Protein AF-0000000067512656 (afdb_homodimer)

Organism: Thermus thermophilus (strain ATCC 27634 / DSM 579 / HB8) (NCBI:txid300852)

Foldseek 3Di:
DFAEEEEALALLRLLLLQLLLLLVGAYEYAHQPPHPQQQACFQPPQPPPNVGHGSVVVSVVSNVNSVVSPYHYDYWDWQDWDDPPQWIWTDTPVGTDIHRAYEYADQLDCRHCVRQVWDDDVSAGDDDPLQHTPDPRYGYFDNNHPFDPPHSNSSSVRSNSNSQVSSCVVVVHGDDSDDD/DFAEEEEALALLRLLLLQLLLLLVGAYEYAHQPPHPQQQACFQPPQPPPNVGHGSVVVSVVSNVNSVVSPYHYDYWDWQDWDDPPQWIWTDTPVGTDIHNAYEYADQLDCRHCVRQVWDDDVSAGDDDPLQHTPDPRYGYFDNNHPFDPDHSNSSSVRSNSNSQVSSCVVVVHGDDSDDD

Sequence (360 aa):
MWDVIVVGGGPSGLSAALFLARAGLKVLVLDGGRSKVKGVSRVPNYPGLLDEPSGEELLRRLEAHARRYGAEVRPGVVKGVRDMGGVFEVETEEGVEKAERLLLCTHKDPTLPSLLGLTRRGAYIDTDEGGRTSYPRVYAAGVARGKVPGHAIISAGDGAYVAVHLVSDLRGEPYKDHALMWDVIVVGGGPSGLSAALFLARAGLKVLVLDGGRSKVKGVSRVPNYPGLLDEPSGEELLRRLEAHARRYGAEVRPGVVKGVRDMGGVFEVETEEGVEKAERLLLCTHKDPTLPSLLGLTRRGAYIDTDEGGRTSYPRVYAAGVARGKVPGHAIISAGDGAYVAVHLVSDLRGEPYKDHAL

Secondary structure (DSSP, 8-state):
-EEEEEE--SHHHHHHHHHHHHTT--EEEEE-S--TTTT-S--TTSTT-TT---HHHHHHHHHHHHHHTT-EEEE----EEEE-SS-EEEEETTEEEEEEEEEE--TT--HHHHHHT--EETTEE---TT-B-SSTTEEE-GGGGT--TT-HHHHHHHHHHHHHHHHHHHHTS-------/-EEEEEE--SHHHHHHHHHHHHTT--EEEEE-S--TTTT-S--TTSTT-TT---HHHHHHHHHHHHHHTT-EEEE----EEEE-SS-EEEEETTEEEEEEEEEE--TT--HHHHHHT--EETTEE---TT-B-SSTTEEE-GGGGT--TT-HHHHHHHHHHHHHHHHHHHHTS-------

pLDDT: mean 96.78, std 5.32, range [46.34, 98.94]

Structure (mmCIF, N/CA/C/O backbone):
data_AF-0000000067512656-model_v1
#
loop_
_entity.id
_entity.type
_entity.pdbx_description
1 polymer 'Thioredoxin reductase related protein'
#
loop_
_atom_site.group_PDB
_atom_site.id
_atom_site.type_symbol
_atom_site.label_atom_id
_atom_site.label_alt_id
_atom_site.label_comp_id
_atom_site.label_asym_id
_atom_site.label_entity_id
_atom_site.label_seq_id
_atom_site.pdbx_PDB_ins_code
_atom_site.Cartn_x
_atom_site.Cartn_y
_atom_site.Cartn_z
_atom_site.occupancy
_atom_site.B_iso_or_equiv
_atom_site.auth_seq_id
_atom_site.auth_comp_id
_atom_site.auth_asym_id
_atom_site.auth_atom_id
_atom_site.pdbx_PDB_model_num
ATOM 1 N N . MET A 1 1 ? -5.977 -27.406 -10.727 1 96.06 1 MET A N 1
ATOM 2 C CA . MET A 1 1 ? -5.805 -26.125 -11.398 1 96.06 1 MET A CA 1
ATOM 3 C C . MET A 1 1 ? -6.098 -24.969 -10.453 1 96.06 1 MET A C 1
ATOM 5 O O . MET A 1 1 ? -7.062 -25.016 -9.688 1 96.06 1 MET A O 1
ATOM 9 N N . TRP A 1 2 ? -5.215 -24.047 -10.43 1 98.69 2 TRP A N 1
ATOM 10 C CA . TRP A 1 2 ? -5.348 -22.906 -9.531 1 98.69 2 TRP A CA 1
ATOM 11 C C . TRP A 1 2 ? -6.148 -21.781 -10.188 1 98.69 2 TRP A C 1
ATOM 13 O O . TRP A 1 2 ? -6.121 -21.625 -11.414 1 98.69 2 TRP A O 1
ATOM 23 N N . ASP A 1 3 ? -6.895 -21.016 -9.359 1 98.81 3 ASP A N 1
ATOM 24 C CA . ASP A 1 3 ? -7.504 -19.797 -9.898 1 98.81 3 ASP A CA 1
ATOM 25 C C . ASP A 1 3 ? -6.441 -18.766 -10.242 1 98.81 3 ASP A C 1
ATOM 27 O O . ASP A 1 3 ? -6.516 -18.109 -11.289 1 98.81 3 ASP A O 1
ATOM 31 N N . VAL A 1 4 ? -5.484 -18.641 -9.375 1 98.94 4 VAL A N 1
ATOM 32 C CA . VAL A 1 4 ? -4.418 -17.672 -9.555 1 98.94 4 VAL A CA 1
ATOM 33 C C . VAL A 1 4 ? -3.088 -18.266 -9.086 1 98.94 4 VAL A C 1
ATOM 35 O O . VAL A 1 4 ? -3.014 -18.859 -8.016 1 98.94 4 VAL A O 1
ATOM 38 N N . ILE A 1 5 ? -2.068 -18.141 -9.828 1 98.94 5 ILE A N 1
ATOM 39 C CA . ILE A 1 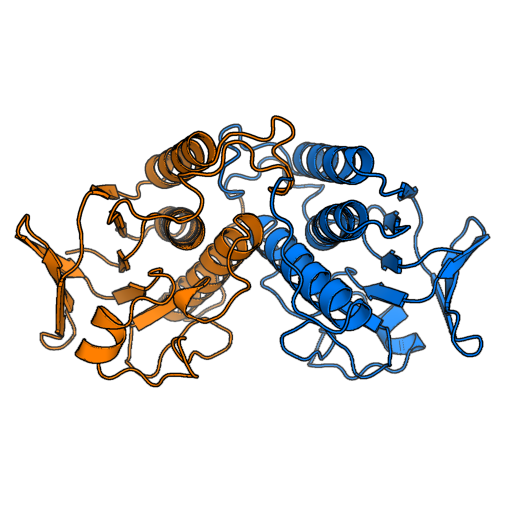5 ? -0.698 -18.328 -9.359 1 98.94 5 ILE A CA 1
ATOM 40 C C . ILE A 1 5 ? -0.028 -16.969 -9.164 1 98.94 5 ILE A C 1
ATOM 42 O O . ILE A 1 5 ? -0.001 -16.141 -10.078 1 98.94 5 ILE A O 1
ATOM 46 N N . VAL A 1 6 ? 0.413 -16.734 -7.984 1 98.94 6 VAL A N 1
ATOM 47 C CA . VAL A 1 6 ? 1.234 -15.578 -7.641 1 98.94 6 VAL A CA 1
ATOM 48 C C . VAL A 1 6 ? 2.713 -15.945 -7.754 1 98.94 6 VAL A C 1
ATOM 50 O O . VAL A 1 6 ? 3.184 -16.875 -7.09 1 98.94 6 VAL A O 1
ATOM 53 N N . VAL A 1 7 ? 3.424 -15.203 -8.602 1 98.88 7 VAL A N 1
ATOM 54 C CA . VAL A 1 7 ? 4.848 -15.469 -8.773 1 98.88 7 VAL A CA 1
ATOM 55 C C . VAL A 1 7 ? 5.66 -14.461 -7.969 1 98.88 7 VAL A C 1
ATOM 57 O O . VAL A 1 7 ? 5.812 -13.305 -8.375 1 98.88 7 VAL A O 1
ATOM 60 N N . GLY A 1 8 ? 6.266 -14.922 -6.879 1 98.38 8 GLY A N 1
ATOM 61 C CA . GLY A 1 8 ? 6.977 -14.078 -5.934 1 98.38 8 GLY A CA 1
ATOM 62 C C 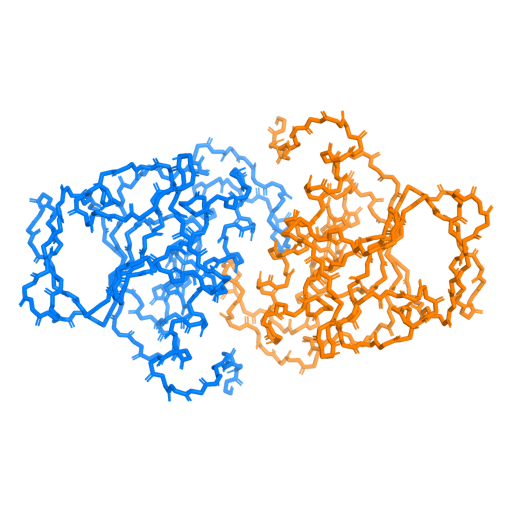. GLY A 1 8 ? 6.41 -14.156 -4.527 1 98.38 8 GLY A C 1
ATOM 63 O O . GLY A 1 8 ? 5.246 -13.82 -4.305 1 98.38 8 GLY A O 1
ATOM 64 N N . GLY A 1 9 ? 7.246 -14.531 -3.65 1 98.5 9 GLY A N 1
ATOM 65 C CA . GLY A 1 9 ? 6.844 -14.688 -2.262 1 98.5 9 GLY A CA 1
ATOM 66 C C . GLY A 1 9 ? 7.344 -13.57 -1.365 1 98.5 9 GLY A C 1
ATOM 67 O O . GLY A 1 9 ? 7.727 -13.812 -0.218 1 98.5 9 GLY A O 1
ATOM 68 N N . GLY A 1 10 ? 7.473 -12.391 -1.905 1 98.31 10 GLY A N 1
ATOM 69 C CA . GLY A 1 10 ? 7.766 -11.211 -1.114 1 98.31 10 GLY A CA 1
ATOM 70 C C . GLY A 1 10 ? 6.523 -10.555 -0.544 1 98.31 10 GLY A C 1
ATOM 71 O O . GLY A 1 10 ? 5.434 -11.133 -0.58 1 98.31 10 GLY A O 1
ATOM 72 N N . PRO A 1 11 ? 6.668 -9.336 -0.004 1 98.69 11 PRO A N 1
ATOM 73 C CA . PRO A 1 11 ? 5.547 -8.664 0.651 1 98.69 11 PRO A CA 1
ATOM 74 C C . PRO A 1 11 ? 4.355 -8.453 -0.283 1 98.69 11 PRO A C 1
ATOM 76 O O . PRO A 1 11 ? 3.209 -8.68 0.114 1 98.69 11 PRO A O 1
ATOM 79 N N . SER A 1 12 ? 4.605 -8.055 -1.515 1 98.75 12 SER A N 1
ATOM 80 C CA . SER A 1 12 ? 3.498 -7.824 -2.438 1 98.75 12 SER A CA 1
ATOM 81 C C . SER A 1 12 ? 2.758 -9.125 -2.742 1 98.75 12 SER A C 1
ATOM 83 O O . SER A 1 12 ? 1.526 -9.164 -2.697 1 98.75 12 SER A O 1
ATOM 85 N N . GLY A 1 13 ? 3.49 -10.18 -3.006 1 98.88 13 GLY A N 1
ATOM 86 C CA . GLY A 1 13 ? 2.883 -11.445 -3.373 1 98.88 13 GLY A CA 1
ATOM 87 C C . GLY A 1 13 ? 2.111 -12.086 -2.234 1 98.88 13 GLY A C 1
ATOM 88 O O . GLY A 1 13 ? 0.992 -12.57 -2.428 1 98.88 13 GLY A O 1
ATOM 89 N N . LEU A 1 14 ? 2.707 -12.07 -1.087 1 98.94 14 LEU A N 1
ATOM 90 C CA . LEU A 1 14 ? 2.072 -12.703 0.061 1 98.94 14 LEU A CA 1
ATOM 91 C C . LEU A 1 14 ? 0.845 -11.922 0.51 1 98.94 14 LEU A C 1
ATOM 93 O O . LEU A 1 14 ? -0.157 -12.508 0.925 1 98.94 14 LEU A O 1
ATOM 97 N N . SER A 1 15 ? 0.928 -10.594 0.461 1 98.94 15 SER A N 1
ATOM 98 C CA . SER A 1 15 ? -0.244 -9.773 0.745 1 98.94 15 SER A CA 1
ATOM 99 C C . SER A 1 15 ? -1.363 -10.047 -0.255 1 98.94 15 SER A C 1
ATOM 101 O O . SER A 1 15 ? -2.521 -10.219 0.133 1 98.94 15 SER A O 1
ATOM 103 N N . ALA A 1 16 ? -1.02 -10.062 -1.531 1 98.94 16 ALA A N 1
ATOM 104 C CA . ALA A 1 16 ? -2.014 -10.367 -2.559 1 98.94 16 ALA A CA 1
ATOM 105 C C . ALA A 1 16 ? -2.652 -11.727 -2.322 1 98.94 16 ALA A C 1
ATOM 107 O O . ALA A 1 16 ? -3.875 -11.875 -2.41 1 98.94 16 ALA A O 1
ATOM 108 N N . ALA A 1 17 ? -1.808 -12.711 -2.004 1 98.94 17 ALA A N 1
ATOM 109 C CA . ALA A 1 17 ? -2.291 -14.07 -1.782 1 98.94 17 ALA A CA 1
ATOM 110 C C . ALA A 1 17 ? -3.301 -14.117 -0.639 1 98.94 17 ALA A C 1
ATOM 112 O O . ALA A 1 17 ? -4.297 -14.844 -0.712 1 98.94 17 ALA A O 1
ATOM 113 N N . LEU A 1 18 ? -3.045 -13.367 0.421 1 98.88 18 LEU A N 1
ATOM 114 C CA . LEU A 1 18 ? -3.969 -13.281 1.546 1 98.88 18 LEU A CA 1
ATOM 115 C C . LEU A 1 18 ? -5.344 -12.812 1.086 1 98.88 18 LEU A C 1
ATOM 117 O O . LEU A 1 18 ? -6.359 -13.445 1.389 1 98.88 18 LEU A O 1
ATOM 121 N N . PHE A 1 19 ? -5.406 -11.719 0.33 1 98.75 19 PHE A N 1
ATOM 122 C CA . PHE A 1 19 ? -6.66 -11.141 -0.135 1 98.75 19 PHE A CA 1
ATOM 123 C C . PHE A 1 19 ? -7.367 -12.078 -1.101 1 98.75 19 PHE A C 1
ATOM 125 O O . PHE A 1 19 ? -8.586 -12.266 -1.019 1 98.75 19 PHE A O 1
ATOM 132 N N . LEU A 1 20 ? -6.59 -12.672 -2.021 1 98.88 20 LEU A N 1
ATOM 133 C CA . LEU A 1 20 ? -7.172 -13.578 -3 1 98.88 20 LEU A CA 1
ATOM 134 C C . LEU A 1 20 ? -7.773 -14.805 -2.314 1 98.88 20 LEU A C 1
ATOM 136 O O . LEU A 1 20 ? -8.883 -15.227 -2.656 1 98.88 20 LEU A O 1
ATOM 140 N N . ALA A 1 21 ? -7.02 -15.359 -1.344 1 98.81 21 ALA A N 1
ATOM 141 C CA . ALA A 1 21 ? -7.516 -16.516 -0.608 1 98.81 21 ALA A CA 1
ATOM 142 C C . ALA A 1 21 ? -8.773 -16.172 0.185 1 98.81 21 ALA A C 1
ATOM 144 O O . ALA A 1 21 ? -9.734 -16.938 0.201 1 98.81 21 ALA A O 1
ATOM 145 N N . ARG A 1 22 ? -8.828 -15.031 0.805 1 98.44 22 ARG A N 1
ATOM 146 C CA . ARG A 1 22 ? -9.992 -14.609 1.58 1 98.44 22 ARG A CA 1
ATOM 147 C C . ARG A 1 22 ? -11.211 -14.406 0.681 1 98.44 22 ARG A C 1
ATOM 149 O O . ARG A 1 22 ? -12.352 -14.539 1.134 1 98.44 22 ARG A O 1
ATOM 156 N N . ALA A 1 23 ? -10.906 -14.07 -0.569 1 98.12 23 ALA A N 1
ATOM 157 C CA . ALA A 1 23 ? -11.992 -13.883 -1.529 1 98.12 23 ALA A CA 1
ATOM 158 C C . ALA A 1 23 ? -12.508 -15.227 -2.035 1 98.12 23 ALA A C 1
ATOM 160 O O . ALA A 1 23 ? -13.406 -15.273 -2.879 1 98.12 23 ALA A O 1
ATOM 161 N N . GLY A 1 24 ? -11.883 -16.359 -1.577 1 98.25 24 GLY A N 1
ATOM 162 C CA . GLY A 1 24 ? -12.375 -17.688 -1.895 1 98.25 24 GLY A CA 1
ATOM 163 C C . GLY A 1 24 ? -11.68 -18.312 -3.088 1 98.25 24 GLY A C 1
ATOM 164 O O . GLY A 1 24 ? -12.133 -19.328 -3.609 1 98.25 24 GLY A O 1
ATOM 165 N N . LEU A 1 25 ? -10.594 -17.766 -3.529 1 98.81 25 LEU A N 1
ATOM 166 C CA . LEU A 1 25 ? -9.891 -18.281 -4.695 1 98.81 25 LEU A CA 1
ATOM 167 C C . LEU A 1 25 ? -8.852 -19.312 -4.281 1 98.81 25 LEU A C 1
ATOM 169 O O . LEU A 1 25 ? -8.289 -19.234 -3.186 1 98.81 25 LEU A O 1
ATOM 173 N N . LYS A 1 26 ? -8.672 -20.281 -5.109 1 98.88 26 LYS A N 1
ATOM 174 C CA . LYS A 1 26 ? -7.559 -21.219 -4.973 1 98.88 26 LYS A CA 1
ATOM 175 C C . LYS A 1 26 ? -6.25 -20.594 -5.449 1 98.88 26 LYS A C 1
ATOM 177 O O . LYS A 1 26 ? -6.047 -20.406 -6.648 1 98.88 26 LYS A O 1
ATOM 182 N N . VAL A 1 27 ? -5.324 -20.359 -4.52 1 98.94 27 VAL A N 1
ATOM 183 C CA . VAL A 1 27 ? -4.16 -19.531 -4.82 1 98.94 27 VAL A CA 1
ATOM 184 C C . VAL A 1 27 ? -2.883 -20.297 -4.496 1 98.94 27 VAL A C 1
ATOM 186 O O . VAL A 1 27 ? -2.77 -20.906 -3.432 1 98.94 27 VAL A O 1
ATOM 189 N N . LEU A 1 28 ? -1.931 -20.266 -5.395 1 98.94 28 LEU A N 1
ATOM 190 C CA . LEU A 1 28 ? -0.581 -20.781 -5.184 1 98.94 28 LEU A CA 1
ATOM 191 C C . LEU A 1 28 ? 0.451 -19.672 -5.324 1 98.94 28 LEU A C 1
ATOM 193 O O . LEU A 1 28 ? 0.484 -18.969 -6.336 1 98.94 28 LEU A O 1
ATOM 197 N N . VAL A 1 29 ? 1.201 -19.5 -4.266 1 98.94 29 VAL A N 1
ATOM 198 C CA . VAL A 1 29 ? 2.369 -18.641 -4.344 1 98.94 29 VAL A CA 1
ATOM 199 C C . VAL A 1 29 ? 3.617 -19.469 -4.629 1 98.94 29 VAL A C 1
ATOM 201 O O . VAL A 1 29 ? 3.904 -20.438 -3.918 1 98.94 29 VAL A O 1
ATOM 204 N N . LEU A 1 30 ? 4.227 -19.141 -5.695 1 98.88 30 LEU A N 1
ATOM 205 C CA . LEU A 1 30 ? 5.543 -19.703 -5.969 1 98.88 30 LEU A CA 1
ATOM 206 C C . LEU A 1 30 ? 6.652 -18.75 -5.531 1 98.88 30 LEU A C 1
ATOM 208 O O . LEU A 1 30 ? 6.855 -17.703 -6.148 1 98.88 30 LEU A O 1
ATOM 212 N N . ASP A 1 31 ? 7.348 -19.141 -4.477 1 98.38 31 ASP A N 1
ATOM 213 C CA . ASP A 1 31 ? 8.359 -18.312 -3.84 1 98.38 31 ASP A CA 1
ATOM 214 C C . ASP A 1 31 ? 9.766 -18.703 -4.289 1 98.38 31 ASP A C 1
ATOM 216 O O . ASP A 1 31 ? 10.273 -19.75 -3.896 1 98.38 31 ASP A O 1
ATOM 220 N N . GLY A 1 32 ? 10.422 -17.812 -5.023 1 96.75 32 GLY A N 1
ATOM 221 C CA . GLY A 1 32 ? 11.766 -18.078 -5.516 1 96.75 32 GLY A CA 1
ATOM 222 C C . GLY A 1 32 ? 12.836 -17.906 -4.453 1 96.75 32 GLY A C 1
ATOM 223 O O . GLY A 1 32 ? 14 -18.25 -4.672 1 96.75 32 GLY A O 1
ATOM 224 N N . GLY A 1 33 ? 12.469 -17.344 -3.305 1 95.69 33 GLY A N 1
ATOM 225 C CA . GLY A 1 33 ? 13.383 -17.234 -2.184 1 95.69 33 GLY A CA 1
ATOM 226 C C . GLY A 1 33 ? 14.32 -16.047 -2.285 1 95.69 33 GLY A C 1
ATOM 227 O O . GLY A 1 33 ? 15.336 -15.984 -1.586 1 95.69 33 GLY A O 1
ATOM 228 N N . ARG A 1 34 ? 13.977 -15.07 -3.074 1 93.88 34 ARG A N 1
ATOM 229 C CA . ARG A 1 34 ? 14.922 -13.992 -3.342 1 93.88 34 ARG A CA 1
ATOM 230 C C . ARG A 1 34 ? 14.32 -12.633 -2.975 1 93.88 34 ARG A C 1
ATOM 232 O O . ARG A 1 34 ? 14.672 -11.609 -3.566 1 93.88 34 ARG A O 1
ATOM 239 N N . SER A 1 35 ? 13.375 -12.68 -2.043 1 95.12 35 SER A N 1
ATOM 240 C CA . SER A 1 35 ? 12.805 -11.406 -1.603 1 95.12 35 SER A CA 1
ATOM 241 C C . SER A 1 35 ? 13.898 -10.461 -1.109 1 95.12 35 SER A C 1
ATOM 243 O O . SER A 1 35 ? 14.789 -10.867 -0.368 1 95.12 35 SER A O 1
ATOM 245 N N . LYS A 1 36 ? 13.781 -9.195 -1.445 1 93.5 36 LYS A N 1
ATOM 246 C CA . LYS A 1 36 ? 14.797 -8.211 -1.093 1 93.5 36 LYS A CA 1
ATOM 247 C C . LYS A 1 36 ? 14.75 -7.879 0.395 1 93.5 36 LYS A C 1
ATOM 249 O O . LYS A 1 36 ? 15.727 -7.391 0.961 1 93.5 36 LYS A O 1
ATOM 254 N N . VAL A 1 37 ? 13.633 -8.148 1.058 1 94.75 37 VAL A N 1
ATOM 255 C CA . VAL A 1 37 ? 13.492 -7.781 2.463 1 94.75 37 VAL A CA 1
ATOM 256 C C . VAL A 1 37 ? 14.133 -8.859 3.34 1 94.75 37 VAL A C 1
ATOM 258 O O . VAL A 1 37 ? 14.43 -8.617 4.512 1 94.75 37 VAL A O 1
ATOM 261 N N . LYS A 1 38 ? 14.352 -10.023 2.76 1 93.75 38 LYS A N 1
ATOM 262 C CA . LYS A 1 38 ? 14.805 -11.188 3.518 1 93.75 38 LYS A CA 1
ATOM 263 C C . LYS A 1 38 ? 16.109 -10.883 4.266 1 93.75 38 LYS A C 1
ATOM 265 O O . LYS A 1 38 ? 16.266 -11.289 5.418 1 93.75 38 LYS A O 1
ATOM 270 N N . GLY A 1 39 ? 17.016 -10.102 3.773 1 91.31 39 GLY A N 1
ATOM 271 C CA . GLY A 1 39 ? 18.328 -9.867 4.348 1 91.31 39 GLY A CA 1
ATOM 272 C C . GLY A 1 39 ? 18.359 -8.672 5.285 1 91.31 39 GLY A C 1
ATOM 273 O O . GLY A 1 39 ? 19.406 -8.375 5.879 1 91.31 39 GLY A O 1
ATOM 274 N N . VAL A 1 40 ? 17.25 -8.047 5.504 1 93.44 40 VAL A N 1
ATOM 275 C CA . VAL A 1 40 ? 17.172 -6.855 6.348 1 93.44 40 VAL A CA 1
ATOM 276 C C . VAL A 1 40 ? 17.094 -7.266 7.816 1 93.44 40 VAL A C 1
ATOM 278 O O . VAL A 1 40 ? 16.281 -8.117 8.188 1 93.44 40 VAL A O 1
ATOM 281 N N . SER A 1 41 ? 18 -6.719 8.617 1 95.75 41 SER A N 1
ATOM 282 C CA . SER A 1 41 ? 18.078 -7.125 10.023 1 95.75 41 SER A CA 1
ATOM 283 C C . SER A 1 41 ? 16.891 -6.598 10.812 1 95.75 41 SER A C 1
ATOM 285 O O . SER A 1 41 ? 16.484 -7.203 11.812 1 95.75 41 SER A O 1
ATOM 287 N N . ARG A 1 42 ? 16.453 -5.387 10.367 1 96.75 42 ARG A N 1
ATOM 288 C CA . ARG A 1 42 ? 15.336 -4.727 11.055 1 96.75 42 ARG A CA 1
ATOM 289 C C . ARG A 1 42 ? 14.5 -3.914 10.07 1 96.75 42 ARG A C 1
ATOM 291 O O . ARG A 1 42 ? 15.039 -3.145 9.273 1 96.75 42 ARG A O 1
ATOM 298 N N . VAL A 1 43 ? 13.219 -4.168 10.109 1 97.06 43 VAL A N 1
ATOM 299 C CA . VAL A 1 43 ? 12.289 -3.396 9.297 1 97.06 43 VAL A CA 1
ATOM 300 C C . VAL A 1 43 ? 11.531 -2.404 10.18 1 97.06 43 VAL A C 1
ATOM 302 O O . VAL A 1 43 ? 10.484 -2.738 10.742 1 97.06 43 VAL A O 1
ATOM 305 N N . PRO A 1 44 ? 11.945 -1.195 10.281 1 97.38 44 PRO A N 1
ATOM 306 C CA . PRO A 1 44 ? 11.367 -0.236 11.227 1 97.38 44 PRO A CA 1
ATOM 307 C C . PRO A 1 44 ? 10.133 0.473 10.672 1 97.38 44 PRO A C 1
ATOM 309 O O . PRO A 1 44 ? 9.422 1.149 11.422 1 97.38 44 PRO A O 1
ATOM 312 N N . ASN A 1 45 ? 9.883 0.228 9.359 1 97.88 45 ASN A N 1
ATOM 313 C CA . ASN A 1 45 ? 8.883 1.058 8.703 1 97.88 45 ASN A CA 1
ATOM 314 C C . ASN A 1 45 ? 7.762 0.213 8.102 1 97.88 45 ASN A C 1
ATOM 316 O O . ASN A 1 45 ? 7.332 0.462 6.973 1 97.88 45 ASN A O 1
ATOM 320 N N . TYR A 1 46 ? 7.453 -0.846 8.773 1 98.56 46 TYR A N 1
ATOM 321 C CA . TYR A 1 46 ? 6.195 -1.54 8.531 1 98.56 46 TYR A CA 1
ATOM 322 C C . TYR A 1 46 ? 5.152 -1.163 9.578 1 98.56 46 TYR A C 1
ATOM 324 O O . TYR A 1 46 ? 5.031 -1.826 10.609 1 98.56 46 TYR A O 1
ATOM 332 N N . PRO A 1 47 ? 4.32 -0.102 9.227 1 98.62 47 PRO A N 1
ATOM 333 C CA . PRO A 1 47 ? 3.447 0.5 10.234 1 98.62 47 PRO A CA 1
ATOM 334 C C . PRO A 1 47 ? 2.564 -0.528 10.938 1 98.62 47 PRO A C 1
ATOM 336 O O . PRO A 1 47 ? 1.926 -1.353 10.281 1 98.62 47 PRO A O 1
ATOM 339 N N . GLY A 1 48 ? 2.547 -0.453 12.227 1 98.62 48 GLY A N 1
ATOM 340 C CA . GLY A 1 48 ? 1.728 -1.342 13.039 1 98.62 48 GLY A CA 1
ATOM 341 C C . GLY A 1 48 ? 2.52 -2.471 13.672 1 98.62 48 GLY A C 1
ATOM 342 O O . GLY A 1 48 ? 2.037 -3.133 14.594 1 98.62 48 GLY A O 1
ATOM 343 N N . LEU A 1 49 ? 3.68 -2.756 13.141 1 98.62 49 LEU A N 1
ATOM 344 C CA . LEU A 1 49 ? 4.57 -3.738 13.75 1 98.62 49 LEU A CA 1
ATOM 345 C C . LEU A 1 49 ? 5.633 -3.055 14.602 1 98.62 49 LEU A C 1
ATOM 347 O O . LEU A 1 49 ? 6.766 -2.867 14.156 1 98.62 49 LEU A O 1
ATOM 351 N N . LEU A 1 50 ? 5.293 -2.824 15.82 1 98.31 50 LEU A N 1
ATOM 352 C CA . LEU A 1 50 ? 6.098 -2.02 16.734 1 98.31 50 LEU A CA 1
ATOM 353 C C . LEU A 1 50 ? 7.371 -2.758 17.125 1 98.31 50 LEU A C 1
ATOM 355 O O . LEU A 1 50 ? 8.336 -2.141 17.594 1 98.31 50 LEU A O 1
ATOM 359 N N . ASP A 1 51 ? 7.355 -4.09 16.938 1 98.31 51 ASP A N 1
ATOM 360 C CA . ASP A 1 51 ? 8.523 -4.883 17.328 1 98.31 51 ASP A CA 1
ATOM 361 C C . ASP A 1 51 ? 9.609 -4.816 16.25 1 98.31 51 ASP A C 1
ATOM 363 O O . ASP A 1 51 ? 10.719 -5.301 16.453 1 98.31 51 ASP A O 1
ATOM 367 N N . GLU A 1 52 ? 9.336 -4.223 15.109 1 97.62 52 GLU A N 1
ATOM 368 C CA . GLU A 1 52 ? 10.289 -4.012 14.023 1 97.62 52 GLU A CA 1
ATOM 369 C C . GLU A 1 52 ? 11.047 -5.301 13.695 1 97.62 52 GLU A C 1
ATOM 371 O O . GLU A 1 52 ? 12.273 -5.352 13.805 1 97.62 52 GLU A O 1
ATOM 376 N N . PRO A 1 53 ? 10.336 -6.258 13.227 1 97.88 53 PRO A N 1
ATOM 377 C CA . PRO A 1 53 ? 10.945 -7.562 12.977 1 97.88 53 PRO A CA 1
ATOM 378 C C . PRO A 1 53 ? 12.039 -7.512 11.914 1 97.88 53 PRO A C 1
ATOM 380 O O . PRO A 1 53 ? 12.125 -6.539 11.164 1 97.88 53 PRO A O 1
ATOM 383 N N . SER A 1 54 ? 12.906 -8.57 11.898 1 97.88 54 SER A N 1
ATOM 384 C CA . SER A 1 54 ? 13.805 -8.766 10.758 1 97.88 54 SER A CA 1
ATOM 385 C C . SER A 1 54 ? 13.023 -9.008 9.477 1 97.88 54 SER A C 1
ATOM 387 O O . SER A 1 54 ? 11.828 -9.312 9.516 1 97.88 54 SER A O 1
ATOM 389 N N . GLY A 1 55 ? 13.703 -8.805 8.375 1 97.38 55 GLY A N 1
ATOM 390 C CA . GLY A 1 55 ? 13.078 -9.125 7.105 1 97.38 55 GLY A CA 1
ATOM 391 C C . GLY A 1 55 ? 12.562 -10.547 7.035 1 97.38 55 GLY A C 1
ATOM 392 O O . GLY A 1 55 ? 11.453 -10.797 6.551 1 97.38 55 GLY A O 1
ATOM 393 N N . GLU A 1 56 ? 13.312 -11.484 7.543 1 98.06 56 GLU A N 1
ATOM 394 C CA . GLU A 1 56 ? 12.938 -12.891 7.559 1 98.06 56 GLU A CA 1
ATOM 395 C C . GLU A 1 56 ? 11.688 -13.117 8.398 1 98.06 56 GLU A C 1
ATOM 397 O O . GLU A 1 56 ? 10.781 -13.844 7.992 1 98.06 56 GLU A O 1
ATOM 402 N N . GLU A 1 57 ? 11.688 -12.508 9.508 1 98.69 57 GLU A N 1
ATOM 403 C CA . GLU A 1 57 ? 10.531 -12.648 10.391 1 98.69 57 GLU A CA 1
ATOM 404 C C . GLU A 1 57 ? 9.281 -12.039 9.773 1 98.69 57 GLU A C 1
ATOM 406 O O . GLU A 1 57 ? 8.188 -12.594 9.883 1 98.69 57 GLU A O 1
ATOM 411 N N . LEU A 1 58 ? 9.406 -10.891 9.172 1 98.56 58 LEU A N 1
ATOM 412 C CA . LEU A 1 58 ? 8.281 -10.273 8.484 1 98.56 58 LEU A CA 1
ATOM 413 C C . LEU A 1 58 ? 7.727 -11.195 7.406 1 98.56 58 LEU A C 1
ATOM 415 O O . LEU A 1 58 ? 6.516 -11.422 7.34 1 98.56 58 LEU A O 1
ATOM 419 N N . LEU A 1 59 ? 8.609 -11.773 6.637 1 98.69 59 LEU A N 1
ATOM 420 C CA . LEU A 1 59 ? 8.18 -12.68 5.578 1 98.69 59 LEU A CA 1
ATOM 421 C C . LEU A 1 59 ? 7.473 -13.898 6.156 1 98.69 59 LEU A C 1
ATOM 423 O O . LEU A 1 59 ? 6.473 -14.367 5.602 1 98.69 59 LEU A O 1
ATOM 427 N N . ARG A 1 60 ? 7.996 -14.359 7.219 1 98.75 60 ARG A N 1
ATOM 428 C CA . ARG A 1 60 ? 7.367 -15.5 7.883 1 98.75 60 ARG A CA 1
ATOM 429 C C . ARG A 1 60 ? 5.941 -15.156 8.312 1 98.75 60 ARG A C 1
ATOM 431 O O . ARG A 1 60 ? 5.027 -15.961 8.133 1 98.75 60 ARG A O 1
ATOM 438 N N . ARG A 1 61 ? 5.711 -14.039 8.875 1 98.88 61 ARG A N 1
ATOM 439 C CA . ARG A 1 61 ? 4.391 -13.602 9.32 1 98.88 61 ARG A CA 1
ATOM 440 C C . ARG A 1 61 ? 3.443 -13.422 8.141 1 98.88 61 ARG A C 1
ATOM 442 O O . ARG A 1 61 ? 2.275 -13.812 8.211 1 98.88 61 ARG A O 1
ATOM 449 N N . LEU A 1 62 ? 3.984 -12.781 7.09 1 98.94 62 LEU A N 1
ATOM 450 C CA . LEU A 1 62 ? 3.164 -12.586 5.898 1 98.94 62 LEU A CA 1
ATOM 451 C C . LEU A 1 62 ? 2.723 -13.922 5.312 1 98.94 62 LEU A C 1
ATOM 453 O O . LEU A 1 62 ? 1.555 -14.094 4.957 1 98.94 62 LEU A O 1
ATOM 457 N N . GLU A 1 63 ? 3.654 -14.859 5.238 1 98.94 63 GLU A N 1
ATOM 458 C CA . GLU A 1 63 ? 3.348 -16.188 4.711 1 98.94 63 GLU A CA 1
ATOM 459 C C . GLU A 1 63 ? 2.326 -16.906 5.586 1 98.94 63 GLU A C 1
ATOM 461 O O . GLU A 1 63 ? 1.357 -17.484 5.078 1 98.94 63 GLU A O 1
ATOM 466 N N . ALA A 1 64 ? 2.578 -16.875 6.875 1 98.94 64 ALA A N 1
ATOM 467 C CA . ALA A 1 64 ? 1.659 -17.531 7.805 1 98.94 64 ALA A CA 1
ATOM 468 C C . ALA A 1 64 ? 0.253 -16.953 7.68 1 98.94 64 ALA A C 1
ATOM 470 O O . ALA A 1 64 ? -0.736 -17.688 7.754 1 98.94 64 ALA A O 1
ATOM 471 N N . HIS A 1 65 ? 0.178 -15.664 7.523 1 98.88 65 HIS A N 1
ATOM 472 C CA . HIS A 1 65 ? -1.104 -14.977 7.402 1 98.88 65 HIS A CA 1
ATOM 473 C C . HIS A 1 65 ? -1.85 -15.414 6.148 1 98.88 65 HIS A C 1
ATOM 475 O O . HIS A 1 65 ? -3.055 -15.672 6.195 1 98.88 65 HIS A O 1
ATOM 481 N N . ALA A 1 66 ? -1.157 -15.469 5.008 1 98.88 66 ALA A N 1
ATOM 482 C CA . ALA A 1 66 ? -1.757 -15.93 3.756 1 98.88 66 ALA A CA 1
ATOM 483 C C . ALA A 1 66 ? -2.223 -17.375 3.873 1 98.88 66 ALA A C 1
ATOM 485 O O . ALA A 1 66 ? -3.334 -17.719 3.455 1 98.88 66 ALA A O 1
ATOM 486 N N . ARG A 1 67 ? -1.381 -18.234 4.48 1 98.88 67 ARG A N 1
ATOM 487 C CA . ARG A 1 67 ? -1.705 -19.656 4.645 1 98.88 67 ARG A CA 1
ATOM 488 C C . ARG A 1 67 ? -2.928 -19.844 5.539 1 98.88 67 ARG A C 1
ATOM 490 O O . ARG A 1 67 ? -3.727 -20.75 5.328 1 98.88 67 ARG A O 1
ATOM 497 N N . ARG A 1 68 ? -3.055 -19.016 6.52 1 98.62 68 ARG A N 1
ATOM 498 C CA . ARG A 1 68 ? -4.176 -19.094 7.449 1 98.62 68 ARG A CA 1
ATOM 499 C C . ARG A 1 68 ? -5.508 -19.031 6.707 1 98.62 68 ARG A C 1
ATOM 501 O O . ARG A 1 68 ? -6.477 -19.672 7.113 1 98.62 68 ARG A O 1
ATOM 508 N N . TYR A 1 69 ? -5.512 -18.312 5.586 1 98.19 69 TYR A N 1
ATOM 509 C CA . TYR A 1 69 ? -6.77 -18.141 4.875 1 98.19 69 TYR A CA 1
ATOM 510 C C . TYR A 1 69 ? -6.832 -19.031 3.637 1 98.19 69 TYR A C 1
ATOM 512 O O . TYR A 1 69 ? -7.727 -18.875 2.799 1 98.19 69 TYR A O 1
ATOM 520 N N . GLY A 1 70 ? -5.797 -19.906 3.496 1 98.56 70 GLY A N 1
ATOM 521 C CA . GLY A 1 70 ? -5.973 -20.969 2.533 1 98.56 70 GLY A CA 1
ATOM 522 C C . GLY A 1 70 ? -5.016 -20.891 1.36 1 98.56 70 GLY A C 1
ATOM 523 O O . GLY A 1 70 ? -4.988 -21.766 0.504 1 98.56 70 GLY A O 1
ATOM 524 N N . ALA A 1 71 ? -4.203 -19.859 1.285 1 98.88 71 ALA A N 1
ATOM 525 C CA . ALA A 1 71 ? -3.211 -19.797 0.216 1 98.88 71 ALA A CA 1
ATOM 526 C C . ALA A 1 71 ? -2.148 -20.875 0.396 1 98.88 71 ALA A C 1
ATOM 528 O O . ALA A 1 71 ? -1.745 -21.188 1.522 1 98.88 71 ALA A O 1
ATOM 529 N N . GLU A 1 72 ? -1.803 -21.469 -0.659 1 98.88 72 GLU A N 1
ATOM 530 C CA . GLU A 1 72 ? -0.635 -22.344 -0.642 1 98.88 72 GLU A CA 1
ATOM 531 C C . GLU A 1 72 ? 0.629 -21.578 -1.039 1 98.88 72 GLU A C 1
ATOM 533 O O . GLU A 1 72 ? 0.603 -20.766 -1.955 1 98.88 72 GLU A O 1
ATOM 538 N N . VAL A 1 73 ? 1.673 -21.812 -0.28 1 98.88 73 VAL A N 1
ATOM 539 C CA . VAL A 1 73 ? 2.971 -21.219 -0.578 1 98.88 73 VAL A CA 1
ATOM 540 C C . VAL A 1 73 ? 4.02 -22.312 -0.737 1 98.88 73 VAL A C 1
ATOM 542 O O . VAL A 1 73 ? 4.219 -23.125 0.168 1 98.88 73 VAL A O 1
ATOM 545 N N . ARG A 1 74 ? 4.609 -22.328 -1.853 1 98.5 74 ARG A N 1
ATOM 546 C CA . ARG A 1 74 ? 5.633 -23.328 -2.137 1 98.5 74 ARG A CA 1
ATOM 547 C C . ARG A 1 74 ? 6.914 -22.672 -2.645 1 98.5 74 ARG A C 1
ATOM 549 O O . ARG A 1 74 ? 6.859 -21.719 -3.418 1 98.5 74 ARG A O 1
ATOM 556 N N . PRO A 1 75 ? 8.023 -23.219 -2.156 1 97.62 75 PRO A N 1
ATOM 557 C CA . PRO A 1 75 ? 9.258 -22.766 -2.799 1 97.62 75 PRO A CA 1
ATOM 558 C C . PRO A 1 75 ? 9.328 -23.156 -4.277 1 97.62 75 PRO A C 1
ATOM 560 O O . PRO A 1 75 ? 8.875 -24.234 -4.656 1 97.62 75 PRO A O 1
ATOM 563 N N . GLY A 1 76 ? 9.797 -22.25 -5.094 1 96.56 76 GLY A N 1
ATOM 564 C CA . GLY A 1 76 ? 9.961 -22.562 -6.504 1 96.56 76 GLY A CA 1
ATOM 565 C C . GLY A 1 76 ? 10.328 -21.344 -7.344 1 96.56 76 GLY A C 1
ATOM 566 O O . GLY A 1 76 ? 9.703 -20.297 -7.23 1 96.56 76 GLY A O 1
ATOM 567 N N . VAL A 1 77 ? 11.344 -21.516 -8.109 1 96.75 77 VAL A N 1
ATOM 568 C CA . VAL A 1 77 ? 11.719 -20.5 -9.086 1 96.75 77 VAL A CA 1
ATOM 569 C C . VAL A 1 77 ? 10.984 -20.75 -10.406 1 96.75 77 VAL A C 1
ATOM 571 O O . VAL A 1 77 ? 11.055 -21.859 -10.961 1 96.75 77 VAL A O 1
ATOM 574 N N . VAL A 1 78 ? 10.234 -19.766 -10.836 1 97.81 78 VAL A N 1
ATOM 575 C CA . VAL A 1 78 ? 9.516 -19.891 -12.102 1 97.81 78 VAL A CA 1
ATOM 576 C C . VAL A 1 78 ? 10.453 -19.578 -13.266 1 97.81 78 VAL A C 1
ATOM 578 O O . VAL A 1 78 ? 11.055 -18.5 -13.32 1 97.81 78 VAL A O 1
ATOM 581 N N . LYS A 1 79 ? 10.516 -20.469 -14.203 1 94.06 79 LYS A N 1
ATOM 582 C CA . LYS A 1 79 ? 11.469 -20.344 -15.305 1 94.06 79 LYS A CA 1
ATOM 583 C C . LYS A 1 79 ? 10.75 -20.203 -16.641 1 94.06 79 LYS A C 1
ATOM 585 O O . LYS A 1 79 ? 11.359 -19.812 -17.641 1 94.06 79 LYS A O 1
ATOM 590 N N . GLY A 1 80 ? 9.469 -20.531 -16.609 1 96.75 80 GLY A N 1
ATOM 591 C CA . GLY A 1 80 ? 8.719 -20.516 -17.859 1 96.75 80 GLY A CA 1
ATOM 592 C C . GLY A 1 80 ? 7.223 -20.375 -17.656 1 96.75 80 GLY A C 1
ATOM 593 O O . GLY A 1 80 ? 6.707 -20.688 -16.578 1 96.75 80 GLY A O 1
ATOM 594 N N . VAL A 1 81 ? 6.562 -19.906 -18.734 1 98.31 81 VAL A N 1
ATOM 595 C CA . VAL A 1 81 ? 5.105 -19.781 -18.734 1 98.31 81 VAL A CA 1
ATOM 596 C C . VAL A 1 81 ? 4.578 -19.953 -20.156 1 98.31 81 VAL A C 1
ATOM 598 O O . VAL A 1 81 ? 5.211 -19.516 -21.109 1 98.31 81 VAL A O 1
ATOM 601 N N . ARG A 1 82 ? 3.551 -20.703 -20.281 1 96.38 82 ARG A N 1
ATOM 602 C CA . ARG A 1 82 ? 2.859 -20.875 -21.562 1 96.38 82 ARG A CA 1
ATOM 603 C C . ARG A 1 82 ? 1.353 -20.719 -21.391 1 96.38 82 ARG A C 1
ATOM 605 O O . ARG A 1 82 ? 0.78 -21.188 -20.406 1 96.38 82 ARG A O 1
ATOM 612 N N . ASP A 1 83 ? 0.787 -20 -22.297 1 96.69 83 ASP A N 1
ATOM 613 C CA . ASP A 1 83 ? -0.67 -19.922 -22.359 1 96.69 83 ASP A CA 1
ATOM 614 C C . ASP A 1 83 ? -1.238 -21 -23.281 1 96.69 83 ASP A C 1
ATOM 616 O O . ASP A 1 83 ? -1.031 -20.969 -24.5 1 96.69 83 ASP A O 1
ATOM 620 N N . MET A 1 84 ? -1.932 -21.969 -22.703 1 95.94 84 MET A N 1
ATOM 621 C CA . MET A 1 84 ? -2.48 -23.109 -23.438 1 95.94 84 MET A CA 1
ATOM 622 C C . MET A 1 84 ? -3.93 -22.844 -23.844 1 95.94 84 MET A C 1
ATOM 624 O O . MET A 1 84 ? -4.766 -23.75 -23.781 1 95.94 84 MET A O 1
ATOM 628 N N . GLY A 1 85 ? -4.316 -21.672 -24.188 1 93 85 GLY A N 1
ATOM 629 C CA . GLY A 1 85 ? -5.672 -21.312 -24.578 1 93 85 GLY A CA 1
ATOM 630 C C . GLY A 1 85 ? -6.582 -21.031 -23.406 1 93 85 GLY A C 1
ATOM 631 O O . GLY A 1 85 ? -7.625 -21.656 -23.25 1 93 85 GLY A O 1
ATOM 632 N N . GLY A 1 86 ? -6.145 -20.312 -22.547 1 90.81 86 GLY A N 1
ATOM 633 C CA . GLY A 1 86 ? -6.969 -19.891 -21.438 1 90.81 86 GLY A CA 1
ATOM 634 C C . GLY A 1 86 ? -6.48 -20.422 -20.094 1 90.81 86 GLY A C 1
ATOM 635 O O . GLY A 1 86 ? -7.035 -20.094 -19.047 1 90.81 86 GLY A O 1
ATOM 636 N N . VAL A 1 87 ? -5.516 -21.344 -20.25 1 97.31 87 VAL A N 1
ATOM 637 C CA . VAL A 1 87 ? -4.883 -21.875 -19.047 1 97.31 87 VAL A CA 1
ATOM 638 C C . VAL A 1 87 ? -3.371 -21.656 -19.109 1 97.31 87 VAL A C 1
ATOM 640 O O . VAL A 1 87 ? -2.725 -22.047 -20.094 1 97.31 87 VAL A O 1
ATOM 643 N N . PHE A 1 88 ? -2.891 -21.031 -18.047 1 98.56 88 PHE A N 1
ATOM 644 C CA . PHE A 1 88 ? -1.448 -20.828 -18 1 98.56 88 PHE A CA 1
ATOM 645 C C . PHE A 1 88 ? -0.749 -22.047 -17.406 1 98.56 88 PHE A C 1
ATOM 647 O O . PHE A 1 88 ? -1.17 -22.562 -16.375 1 98.56 88 PHE A O 1
ATOM 654 N N . GLU A 1 89 ? 0.266 -22.484 -18.062 1 98.62 89 GLU A N 1
ATOM 655 C CA . GLU A 1 89 ? 1.206 -23.453 -17.5 1 98.62 89 GLU A CA 1
ATOM 656 C C . GLU A 1 89 ? 2.479 -22.766 -17.016 1 98.62 89 GLU A C 1
ATOM 658 O O . GLU A 1 89 ? 3.176 -22.109 -17.797 1 98.62 89 GLU A O 1
ATOM 663 N N . VAL A 1 90 ? 2.705 -22.922 -15.758 1 98.44 90 VAL A N 1
ATOM 664 C CA . VAL A 1 90 ? 3.854 -22.281 -15.117 1 98.44 90 VAL A CA 1
ATOM 665 C C . VAL A 1 90 ? 4.887 -23.344 -14.742 1 98.44 90 VAL A C 1
ATOM 667 O O . VAL A 1 90 ? 4.59 -24.266 -13.992 1 98.44 90 VAL A O 1
ATOM 670 N N . GLU A 1 91 ? 6.074 -23.156 -15.227 1 98.12 91 GLU A N 1
ATOM 671 C CA . GLU A 1 91 ? 7.109 -24.172 -15.086 1 98.12 91 GLU A CA 1
ATOM 672 C C . GLU A 1 91 ? 8.086 -23.812 -13.977 1 98.12 91 GLU A C 1
ATOM 674 O O . GLU A 1 91 ? 8.602 -22.688 -13.922 1 98.12 91 GLU A O 1
ATOM 679 N N . THR A 1 92 ? 8.281 -24.75 -13.094 1 96.12 92 THR A N 1
ATOM 680 C CA . THR A 1 92 ? 9.32 -24.688 -12.078 1 96.12 92 THR A CA 1
ATOM 681 C C . THR A 1 92 ? 10.227 -25.922 -12.164 1 96.12 92 THR A C 1
ATOM 683 O O . THR A 1 92 ? 10.047 -26.766 -13.039 1 96.12 92 THR A O 1
ATOM 686 N N . GLU A 1 93 ? 11.258 -25.953 -11.266 1 93.06 93 GLU A N 1
ATOM 687 C CA . GLU A 1 93 ? 12.133 -27.125 -11.242 1 93.06 93 GLU A CA 1
ATOM 688 C C . GLU A 1 93 ? 11.375 -28.375 -10.805 1 93.06 93 GLU A C 1
ATOM 690 O O . GLU A 1 93 ? 11.727 -29.484 -11.195 1 93.06 93 GLU A O 1
ATOM 695 N N . GLU A 1 94 ? 10.305 -28.172 -10.07 1 92.94 94 GLU A N 1
ATOM 696 C CA . GLU A 1 94 ? 9.562 -29.281 -9.492 1 92.94 94 GLU A CA 1
ATOM 697 C C . GLU A 1 94 ? 8.469 -29.766 -10.445 1 92.94 94 GLU A C 1
ATOM 699 O O . GLU A 1 94 ? 7.879 -30.828 -10.227 1 92.94 94 GLU A O 1
ATOM 704 N N . GLY A 1 95 ? 8.227 -29.031 -11.484 1 95.38 95 GLY A N 1
ATOM 705 C CA . GLY A 1 95 ? 7.176 -29.422 -12.406 1 95.38 95 GLY A CA 1
ATOM 706 C C . GLY A 1 95 ? 6.348 -28.25 -12.906 1 95.38 95 GLY A C 1
ATOM 707 O O . GLY A 1 95 ? 6.812 -27.109 -12.906 1 95.38 95 GLY A O 1
ATOM 708 N N . VAL A 1 96 ? 5.199 -28.609 -13.414 1 97.69 96 VAL A N 1
ATOM 709 C CA . VAL A 1 96 ? 4.336 -27.609 -14.039 1 97.69 96 VAL A CA 1
ATOM 710 C C . VAL A 1 96 ? 3.068 -27.422 -13.211 1 97.69 96 VAL A C 1
ATOM 712 O O . VAL A 1 96 ? 2.486 -28.391 -12.727 1 97.69 96 VAL A O 1
ATOM 715 N N . GLU A 1 97 ? 2.732 -26.172 -12.953 1 98.31 97 GLU A N 1
ATOM 716 C CA . GLU A 1 97 ? 1.464 -25.812 -12.328 1 98.31 97 GLU A CA 1
ATOM 717 C C . GLU A 1 97 ? 0.556 -25.078 -13.32 1 98.31 97 GLU A C 1
ATOM 719 O O . GLU A 1 97 ? 1.036 -24.359 -14.195 1 98.31 97 GLU A O 1
ATOM 724 N N . LYS A 1 98 ? -0.705 -25.266 -13.188 1 98.62 98 LYS A N 1
ATOM 725 C CA . LYS A 1 98 ? -1.677 -24.672 -14.102 1 98.62 98 LYS A CA 1
ATOM 726 C C . LYS A 1 98 ? -2.578 -23.688 -13.359 1 98.62 98 LYS A C 1
ATOM 728 O O . LYS A 1 98 ? -2.967 -23.922 -12.219 1 98.62 98 LYS A O 1
ATOM 733 N N . ALA A 1 99 ? -2.859 -22.562 -14.023 1 98.75 99 ALA A N 1
ATOM 734 C CA . ALA A 1 99 ? -3.729 -21.562 -13.398 1 98.75 99 ALA A CA 1
ATOM 735 C C . ALA A 1 99 ? -4.539 -20.812 -14.453 1 98.75 99 ALA A C 1
ATOM 737 O O . ALA A 1 99 ? -4.172 -20.797 -15.633 1 98.75 99 ALA A O 1
ATOM 738 N N . GLU A 1 100 ? -5.609 -20.219 -14.023 1 98.56 100 GLU A N 1
ATOM 739 C CA . GLU A 1 100 ? -6.434 -19.391 -14.891 1 98.56 100 GLU A CA 1
ATOM 740 C C . GLU A 1 100 ? -5.852 -17.984 -15.031 1 98.56 100 GLU A C 1
ATOM 742 O O . GLU A 1 100 ? -6.016 -17.344 -16.062 1 98.56 100 GLU A O 1
ATOM 747 N N . ARG A 1 101 ? -5.184 -17.516 -14.039 1 98.75 101 ARG A N 1
ATOM 748 C CA . ARG A 1 101 ? -4.637 -16.172 -14 1 98.75 101 ARG A CA 1
ATOM 749 C C . ARG A 1 101 ? -3.246 -16.156 -13.375 1 98.75 101 ARG A C 1
ATOM 751 O O . ARG A 1 101 ? -2.889 -17.078 -12.625 1 98.75 101 ARG A O 1
ATOM 758 N N . LEU A 1 102 ? -2.539 -15.125 -13.695 1 98.88 102 LEU A N 1
ATOM 759 C CA . LEU A 1 102 ? -1.217 -14.914 -13.125 1 98.88 102 LEU A CA 1
ATOM 760 C C . LEU A 1 102 ? -1.131 -13.539 -12.461 1 98.88 102 LEU A C 1
ATOM 762 O O . LEU A 1 102 ? -1.675 -12.562 -12.977 1 98.88 102 LEU A O 1
ATOM 766 N N . LEU A 1 103 ? -0.52 -13.516 -11.359 1 98.94 103 LEU A N 1
ATOM 767 C CA . LEU A 1 103 ? -0.102 -12.281 -10.711 1 98.94 103 LEU A CA 1
ATOM 768 C C . LEU A 1 103 ? 1.411 -12.242 -10.531 1 98.94 103 LEU A C 1
ATOM 770 O O . LEU A 1 103 ? 1.966 -13.031 -9.766 1 98.94 103 LEU A O 1
ATOM 774 N N . LEU A 1 104 ? 2.025 -11.344 -11.219 1 98.88 104 LEU A N 1
ATOM 775 C CA . LEU A 1 104 ? 3.48 -11.25 -11.219 1 98.88 104 LEU A CA 1
ATOM 776 C C . LEU A 1 104 ? 3.955 -10.281 -10.133 1 98.88 104 LEU A C 1
ATOM 778 O O . LEU A 1 104 ? 3.682 -9.086 -10.203 1 98.88 104 LEU A O 1
ATOM 782 N N . CYS A 1 105 ? 4.613 -10.781 -9.133 1 98.69 105 CYS A N 1
ATOM 783 C CA . CYS A 1 105 ? 5.246 -10.055 -8.047 1 98.69 105 CYS A CA 1
ATOM 784 C C . CYS A 1 105 ? 6.742 -10.336 -7.992 1 98.69 105 CYS A C 1
ATOM 786 O O . CYS A 1 105 ? 7.277 -10.68 -6.934 1 98.69 105 CYS A O 1
ATOM 788 N N . THR A 1 106 ? 7.434 -10.023 -9.055 1 97.44 106 THR A N 1
ATOM 789 C CA . THR A 1 106 ? 8.758 -10.578 -9.312 1 97.44 106 THR A CA 1
ATOM 790 C C . THR A 1 106 ? 9.828 -9.492 -9.227 1 97.44 106 THR A C 1
ATOM 792 O O . THR A 1 106 ? 10.898 -9.617 -9.828 1 97.44 106 THR A O 1
ATOM 795 N N . HIS A 1 107 ? 9.578 -8.453 -8.57 1 96.06 107 HIS A N 1
ATOM 796 C CA . HIS A 1 107 ? 10.484 -7.309 -8.562 1 96.06 107 HIS A CA 1
ATOM 797 C C . HIS A 1 107 ? 10.805 -6.855 -9.984 1 96.06 107 HIS A C 1
ATOM 799 O O . HIS A 1 107 ? 9.906 -6.625 -10.789 1 96.06 107 HIS A O 1
ATOM 805 N N . LYS A 1 108 ? 12.078 -6.715 -10.375 1 96.12 108 LYS A N 1
ATOM 806 C CA . LYS A 1 108 ? 12.445 -6.211 -11.695 1 96.12 108 LYS A CA 1
ATOM 807 C C . LYS A 1 108 ? 12.844 -7.355 -12.625 1 96.12 108 LYS A C 1
ATOM 809 O O . LYS A 1 108 ? 13.422 -7.125 -13.688 1 96.12 108 LYS A O 1
ATOM 814 N N . ASP A 1 109 ? 12.531 -8.578 -12.234 1 95.62 109 ASP A N 1
ATOM 815 C CA . ASP A 1 109 ? 12.898 -9.742 -13.039 1 95.62 109 ASP A CA 1
ATOM 816 C C . ASP A 1 109 ? 12.203 -9.719 -14.398 1 95.62 109 ASP A C 1
ATOM 818 O O . ASP A 1 109 ? 10.977 -9.742 -14.469 1 95.62 109 ASP A O 1
ATOM 822 N N . PRO A 1 110 ? 12.906 -9.719 -15.492 1 95.75 110 PRO A N 1
ATOM 823 C CA . PRO A 1 110 ? 12.305 -9.555 -16.812 1 95.75 110 PRO A CA 1
ATOM 824 C C . PRO A 1 110 ? 11.852 -10.883 -17.422 1 95.75 110 PRO A C 1
ATOM 826 O O . PRO A 1 110 ? 11.203 -10.898 -18.484 1 95.75 110 PRO A O 1
ATOM 829 N N . THR A 1 111 ? 12.086 -12 -16.828 1 95.56 111 THR A N 1
ATOM 830 C CA . THR A 1 111 ? 11.914 -13.32 -17.422 1 95.56 111 THR A CA 1
ATOM 831 C C . THR A 1 111 ? 10.469 -13.539 -17.859 1 95.56 111 THR A C 1
ATOM 833 O O . THR A 1 111 ? 10.188 -13.711 -19.047 1 95.56 111 THR A O 1
ATOM 836 N N . LEU A 1 112 ? 9.547 -13.43 -17 1 96.94 112 LEU A N 1
ATOM 837 C CA . LEU A 1 112 ? 8.156 -13.75 -17.297 1 96.94 112 LEU A CA 1
ATOM 838 C C . LEU A 1 112 ? 7.531 -12.672 -18.172 1 96.94 112 LEU A C 1
ATOM 840 O O . LEU A 1 112 ? 6.812 -12.977 -19.125 1 96.94 112 LEU A O 1
ATOM 844 N N . PRO A 1 113 ? 7.797 -11.383 -17.844 1 97.25 113 PRO A N 1
ATOM 845 C CA . PRO A 1 113 ? 7.297 -10.367 -18.766 1 97.25 113 PRO A CA 1
ATOM 846 C C . PRO A 1 113 ? 7.773 -10.586 -20.203 1 97.25 113 PRO A C 1
ATOM 848 O O . PRO A 1 113 ? 7.012 -10.375 -21.141 1 97.25 113 PRO A O 1
ATOM 851 N N . SER A 1 114 ? 9 -10.984 -20.391 1 97 114 SER A N 1
ATOM 852 C CA . SER A 1 114 ? 9.539 -11.227 -21.719 1 97 114 SER A CA 1
ATOM 853 C C . SER A 1 114 ? 8.867 -12.422 -22.391 1 97 114 SER A C 1
ATOM 855 O O . SER A 1 114 ? 8.492 -12.359 -23.562 1 97 114 SER A O 1
ATOM 857 N N . LEU A 1 115 ? 8.688 -13.477 -21.672 1 96.62 115 LEU A N 1
ATOM 858 C CA . LEU A 1 115 ? 8.094 -14.695 -22.203 1 96.62 115 LEU A CA 1
ATOM 859 C C . LEU A 1 115 ? 6.648 -14.461 -22.641 1 96.62 115 LEU A C 1
ATOM 861 O O . LEU A 1 115 ? 6.176 -15.062 -23.609 1 96.62 115 LEU A O 1
ATOM 865 N N . LEU A 1 116 ? 5.98 -13.539 -21.969 1 97.38 116 LEU A N 1
ATOM 866 C CA . LEU A 1 116 ? 4.578 -13.258 -22.234 1 97.38 116 LEU A CA 1
ATOM 867 C C . LEU A 1 116 ? 4.434 -12.086 -23.203 1 97.38 116 LEU A C 1
ATOM 869 O O . LEU A 1 116 ? 3.322 -11.75 -23.609 1 97.38 116 LEU A O 1
ATOM 873 N N . GLY A 1 117 ? 5.578 -11.43 -23.516 1 97.56 117 GLY A N 1
ATOM 874 C CA . GLY A 1 117 ? 5.543 -10.273 -24.406 1 97.56 117 GLY A CA 1
ATOM 875 C C . GLY A 1 117 ? 4.82 -9.086 -23.812 1 97.56 117 GLY A C 1
ATOM 876 O O . GLY A 1 117 ? 4.102 -8.375 -24.516 1 97.56 117 GLY A O 1
ATOM 877 N N . LEU A 1 118 ? 4.996 -8.867 -22.5 1 98.44 118 LEU A N 1
ATOM 878 C CA . LEU A 1 118 ? 4.309 -7.766 -21.844 1 98.44 118 LEU A CA 1
ATOM 879 C C . LEU A 1 118 ? 4.922 -6.426 -22.234 1 98.44 118 LEU A C 1
ATOM 881 O O . LEU A 1 118 ? 6.137 -6.324 -22.406 1 98.44 118 LEU A O 1
ATOM 885 N N . THR A 1 119 ? 4.07 -5.359 -22.297 1 98.44 119 THR A N 1
ATOM 886 C CA . THR A 1 119 ? 4.574 -3.998 -22.438 1 98.44 119 THR A CA 1
ATOM 887 C C . THR A 1 119 ? 5.336 -3.576 -21.172 1 98.44 119 THR A C 1
ATOM 889 O O . THR A 1 119 ? 4.902 -3.861 -20.062 1 98.44 119 THR A O 1
ATOM 892 N N . ARG A 1 120 ? 6.465 -2.828 -21.391 1 97.69 120 ARG A N 1
ATOM 893 C CA . ARG A 1 120 ? 7.312 -2.438 -20.266 1 97.69 120 ARG A CA 1
ATOM 894 C C . ARG A 1 120 ? 7.512 -0.925 -20.234 1 97.69 120 ARG A C 1
ATOM 896 O O . ARG A 1 120 ? 7.418 -0.258 -21.266 1 97.69 120 ARG A O 1
ATOM 903 N N . ARG A 1 121 ? 7.621 -0.405 -19.062 1 96.31 121 ARG A N 1
ATOM 904 C CA . ARG A 1 121 ? 8.109 0.946 -18.797 1 96.31 121 ARG A CA 1
ATOM 905 C C . ARG A 1 121 ? 9.461 0.914 -18.109 1 96.31 121 ARG A C 1
ATOM 907 O O . ARG A 1 121 ? 9.523 0.909 -16.875 1 96.31 121 ARG A O 1
ATOM 914 N N . GLY A 1 122 ? 10.555 0.99 -18.938 1 96.31 122 GLY A N 1
ATOM 915 C CA . GLY A 1 122 ? 11.867 0.734 -18.359 1 96.31 122 GLY A CA 1
ATOM 916 C C . GLY A 1 122 ? 12.023 -0.683 -17.844 1 96.31 122 GLY A C 1
ATOM 917 O O . GLY A 1 122 ? 11.758 -1.646 -18.562 1 96.31 122 GLY A O 1
ATOM 918 N N . ALA A 1 123 ? 12.359 -0.783 -16.547 1 96.25 123 ALA A N 1
ATOM 919 C CA . ALA A 1 123 ? 12.594 -2.086 -15.93 1 96.25 123 ALA A CA 1
ATOM 920 C C . ALA A 1 123 ? 11.297 -2.686 -15.398 1 96.25 123 ALA A C 1
ATOM 922 O O . ALA A 1 123 ? 11.281 -3.826 -14.93 1 96.25 123 ALA A O 1
ATOM 923 N N . TYR A 1 124 ? 10.203 -1.989 -15.594 1 98.06 124 TYR A N 1
ATOM 924 C CA . TYR A 1 124 ? 8.984 -2.373 -14.898 1 98.06 124 TYR A CA 1
ATOM 925 C C . TYR A 1 124 ? 7.906 -2.801 -15.883 1 98.06 124 TYR A C 1
ATOM 927 O O . TYR A 1 124 ? 7.922 -2.393 -17.047 1 98.06 124 TYR A O 1
ATOM 935 N N . ILE A 1 125 ? 7.023 -3.652 -15.406 1 98.62 125 ILE A N 1
ATOM 936 C CA . ILE A 1 125 ? 5.863 -4.051 -16.203 1 98.62 125 ILE A CA 1
ATOM 937 C C . ILE A 1 125 ? 4.879 -2.891 -16.297 1 98.62 125 ILE A C 1
ATOM 939 O O . ILE A 1 125 ? 4.543 -2.27 -15.281 1 98.62 125 ILE A O 1
ATOM 943 N N . ASP A 1 126 ? 4.496 -2.549 -17.547 1 98.56 126 ASP A N 1
ATOM 944 C CA . ASP A 1 126 ? 3.465 -1.529 -17.719 1 98.56 126 ASP A CA 1
ATOM 945 C C . ASP A 1 126 ? 2.088 -2.074 -17.344 1 98.56 126 ASP A C 1
ATOM 947 O O . ASP A 1 126 ? 1.686 -3.139 -17.828 1 98.56 126 ASP A O 1
ATOM 951 N N . THR A 1 127 ? 1.421 -1.406 -16.453 1 98.56 127 THR A N 1
ATOM 952 C CA . THR A 1 127 ? 0.073 -1.802 -16.062 1 98.56 127 THR A CA 1
ATOM 953 C C . THR A 1 127 ? -0.856 -0.592 -16.016 1 98.56 127 THR A C 1
ATOM 955 O O . THR A 1 127 ? -0.395 0.552 -16.016 1 98.56 127 THR A O 1
ATOM 958 N N . ASP A 1 128 ? -2.102 -0.842 -16.031 1 97.56 128 ASP A N 1
ATOM 959 C CA . ASP A 1 128 ? -3.025 0.21 -15.617 1 97.56 128 ASP A CA 1
ATOM 960 C C . ASP A 1 128 ? -3.043 0.363 -14.094 1 97.56 128 ASP A C 1
ATOM 962 O O . ASP A 1 128 ? -2.221 -0.234 -13.398 1 97.56 128 ASP A O 1
ATOM 966 N N . GLU A 1 129 ? -3.9 1.182 -13.547 1 95 129 GLU A N 1
ATOM 967 C CA . GLU A 1 129 ? -3.928 1.493 -12.117 1 95 129 GLU A CA 1
ATOM 968 C C . GLU A 1 129 ? -4.211 0.246 -11.289 1 95 129 GLU A C 1
ATOM 970 O O . GLU A 1 129 ? -3.646 0.076 -10.203 1 95 129 GLU A O 1
ATOM 975 N N . GLY A 1 130 ? -5.074 -0.622 -11.836 1 97.12 130 GLY A N 1
ATOM 976 C CA . GLY A 1 130 ? -5.492 -1.802 -11.094 1 97.12 130 GLY A CA 1
ATOM 977 C C . GLY A 1 130 ? -4.52 -2.959 -11.211 1 97.12 130 GLY A C 1
ATOM 978 O O . GLY A 1 130 ? -4.758 -4.035 -10.664 1 97.12 130 GLY A O 1
ATOM 979 N N . GLY A 1 131 ? -3.42 -2.803 -11.938 1 98.5 131 GLY A N 1
ATOM 980 C CA . GLY A 1 131 ? -2.387 -3.822 -12.023 1 98.5 131 GLY A CA 1
ATOM 981 C C . GLY A 1 131 ? -2.541 -4.723 -13.234 1 98.5 131 GLY A C 1
ATOM 982 O O . GLY A 1 131 ? -1.788 -5.688 -13.398 1 98.5 131 GLY A O 1
ATOM 983 N N . ARG A 1 132 ? -3.508 -4.422 -14.109 1 98.81 132 ARG A N 1
ATOM 984 C CA . ARG A 1 132 ? -3.691 -5.215 -15.32 1 98.81 132 ARG A CA 1
ATOM 985 C C . ARG A 1 132 ? -2.574 -4.949 -16.328 1 98.81 132 ARG A C 1
ATOM 987 O O . ARG A 1 132 ? -2.199 -3.799 -16.547 1 98.81 132 ARG A O 1
ATOM 994 N N . THR A 1 133 ? -2.086 -6.016 -16.922 1 98.81 133 THR A N 1
ATOM 995 C CA . THR A 1 133 ? -1.043 -5.883 -17.938 1 98.81 133 THR A CA 1
ATOM 996 C C . THR A 1 133 ? -1.646 -5.879 -19.344 1 98.81 133 THR A C 1
ATOM 998 O O . THR A 1 133 ? -2.869 -5.871 -19.5 1 98.81 133 THR A O 1
ATOM 1001 N N . SER A 1 134 ? -0.748 -5.832 -20.359 1 98.44 134 SER A N 1
ATOM 1002 C CA . SER A 1 134 ? -1.188 -5.855 -21.75 1 98.44 134 SER A CA 1
ATOM 1003 C C . SER A 1 134 ? -1.666 -7.246 -22.156 1 98.44 134 SER A C 1
ATOM 1005 O O . SER A 1 134 ? -2.234 -7.422 -23.234 1 98.44 134 SER A O 1
ATOM 1007 N N . TYR A 1 135 ? -1.406 -8.289 -21.312 1 98 135 TYR A N 1
ATOM 1008 C CA . TYR A 1 135 ? -1.832 -9.656 -21.594 1 98 135 TYR A CA 1
ATOM 1009 C C . TYR A 1 135 ? -3.053 -10.023 -20.75 1 98 135 TYR A C 1
ATOM 1011 O O . TYR A 1 135 ? -3.031 -9.906 -19.531 1 98 135 TYR A O 1
ATOM 1019 N N . PRO A 1 136 ? -4.109 -10.484 -21.375 1 96.81 136 PRO A N 1
ATOM 1020 C CA . PRO A 1 136 ? -5.328 -10.812 -20.641 1 96.81 136 PRO A CA 1
ATOM 1021 C C . PRO A 1 136 ? -5.078 -11.789 -19.484 1 96.81 136 PRO A C 1
ATOM 1023 O O . PRO A 1 136 ? -4.297 -12.727 -19.641 1 96.81 136 PRO A O 1
ATOM 1026 N N . ARG A 1 137 ? -5.652 -11.516 -18.281 1 98 137 ARG A N 1
ATOM 1027 C CA . ARG A 1 137 ? -5.684 -12.375 -17.094 1 98 137 ARG A CA 1
ATOM 1028 C C . ARG A 1 137 ? -4.32 -12.422 -16.422 1 98 137 ARG A C 1
ATOM 1030 O O . ARG A 1 137 ? -4.07 -13.281 -15.578 1 98 137 ARG A O 1
ATOM 1037 N N . VAL A 1 138 ? -3.375 -11.523 -16.844 1 98.81 138 VAL A N 1
ATOM 1038 C CA . VAL A 1 138 ? -2.082 -11.375 -16.188 1 98.81 138 VAL A CA 1
ATOM 1039 C C . VAL A 1 138 ? -2 -10.008 -15.5 1 98.81 138 VAL A C 1
ATOM 1041 O O . VAL A 1 138 ? -2.252 -8.977 -16.125 1 98.81 138 VAL A O 1
ATOM 1044 N N . TYR A 1 139 ? -1.694 -10.016 -14.227 1 98.94 139 TYR A N 1
ATOM 1045 C CA . TYR A 1 139 ? -1.559 -8.82 -13.406 1 98.94 139 TYR A CA 1
ATOM 1046 C C . TYR A 1 139 ? -0.141 -8.688 -12.859 1 98.94 139 TYR A C 1
ATOM 1048 O O . TYR A 1 139 ? 0.636 -9.641 -12.906 1 98.94 139 TYR A O 1
ATOM 1056 N N . ALA A 1 140 ? 0.192 -7.504 -12.391 1 98.94 140 ALA A N 1
ATOM 1057 C CA . ALA A 1 140 ? 1.463 -7.277 -11.711 1 98.94 140 ALA A CA 1
ATOM 1058 C C . ALA A 1 140 ? 1.284 -6.344 -10.516 1 98.94 140 ALA A C 1
ATOM 1060 O O . ALA A 1 140 ? 0.429 -5.453 -10.539 1 98.94 140 ALA A O 1
ATOM 1061 N N . ALA A 1 141 ? 2.082 -6.516 -9.516 1 98.75 141 ALA A N 1
ATOM 1062 C CA . ALA A 1 141 ? 1.999 -5.711 -8.297 1 98.75 141 ALA A CA 1
ATOM 1063 C C . ALA A 1 141 ? 3.383 -5.469 -7.703 1 98.75 141 ALA A C 1
ATOM 1065 O O . ALA A 1 141 ? 4.332 -6.199 -8 1 98.75 141 ALA A O 1
ATOM 1066 N N . GLY A 1 142 ? 3.482 -4.449 -6.875 1 98.31 142 GLY A N 1
ATOM 1067 C CA . GLY A 1 142 ? 4.711 -4.129 -6.164 1 98.31 142 GLY A CA 1
ATOM 1068 C C . GLY A 1 142 ? 5.797 -3.584 -7.07 1 98.31 142 GLY A C 1
ATOM 1069 O O . GLY A 1 142 ? 5.516 -2.83 -8.008 1 98.31 142 GLY A O 1
ATOM 1070 N N . VAL A 1 143 ? 7 -3.963 -6.785 1 97.56 143 VAL A N 1
ATOM 1071 C CA . VAL A 1 143 ? 8.164 -3.422 -7.488 1 97.56 143 VAL A CA 1
ATOM 1072 C C . VAL A 1 143 ? 8.133 -3.861 -8.953 1 97.56 143 VAL A C 1
ATOM 1074 O O . VAL A 1 143 ? 8.609 -3.141 -9.828 1 97.56 143 VAL A O 1
ATOM 1077 N N . ALA A 1 144 ? 7.434 -5.004 -9.242 1 98.25 144 ALA A N 1
ATOM 1078 C CA . ALA A 1 144 ? 7.352 -5.492 -10.617 1 98.25 144 ALA A CA 1
ATOM 1079 C C . ALA A 1 144 ? 6.746 -4.438 -11.539 1 98.25 144 ALA A C 1
ATOM 1081 O O . ALA A 1 144 ? 7.09 -4.363 -12.719 1 98.25 144 ALA A O 1
ATOM 1082 N N . ARG A 1 145 ? 5.855 -3.664 -10.984 1 98 145 ARG A N 1
ATOM 1083 C CA . ARG A 1 145 ? 5.234 -2.646 -11.828 1 98 145 ARG A CA 1
ATOM 1084 C C . ARG A 1 145 ? 5.676 -1.247 -11.414 1 98 145 ARG A C 1
ATOM 1086 O O . ARG A 1 145 ? 5.02 -0.259 -11.75 1 98 145 ARG A O 1
ATOM 1093 N N . GLY A 1 146 ? 6.715 -1.164 -10.633 1 96.06 146 GLY A N 1
ATOM 1094 C CA . GLY A 1 146 ? 7.41 0.096 -10.43 1 96.06 146 GLY A CA 1
ATOM 1095 C C . GLY A 1 146 ? 7.027 0.788 -9.133 1 96.06 146 GLY A C 1
ATOM 1096 O O . GLY A 1 146 ? 7.312 1.973 -8.953 1 96.06 146 GLY A O 1
ATOM 1097 N N . LYS A 1 147 ? 6.34 0.137 -8.273 1 94 147 LYS A N 1
ATOM 1098 C CA . LYS A 1 147 ? 6.141 0.716 -6.949 1 94 147 LYS A CA 1
ATOM 1099 C C . LYS A 1 147 ? 7.461 0.817 -6.191 1 94 147 LYS A C 1
ATOM 1101 O O . LYS A 1 147 ? 8.406 0.08 -6.477 1 94 147 LYS A O 1
ATOM 1106 N N . VAL A 1 148 ? 7.621 1.833 -5.289 1 85.94 148 VAL A N 1
ATOM 1107 C CA . VAL A 1 148 ? 8.867 2.213 -4.637 1 85.94 148 VAL A CA 1
ATOM 1108 C C . VAL A 1 148 ? 9.555 0.972 -4.078 1 85.94 148 VAL A C 1
ATOM 1110 O O . VAL A 1 148 ? 9.086 0.378 -3.104 1 85.94 148 VAL A O 1
ATOM 1113 N N . PRO A 1 149 ? 10.641 0.676 -4.73 1 85.25 149 PRO A N 1
ATOM 1114 C CA . PRO A 1 149 ? 11.359 -0.518 -4.285 1 85.25 149 PRO A CA 1
ATOM 1115 C C . PRO A 1 149 ? 11.914 -0.376 -2.867 1 85.25 149 PRO A C 1
ATOM 1117 O O . PRO A 1 149 ? 12.234 0.733 -2.432 1 85.25 149 PRO A O 1
ATOM 1120 N N . GLY A 1 150 ? 11.938 -1.449 -2.197 1 87.25 150 GLY A N 1
ATOM 1121 C CA . GLY A 1 150 ? 12.641 -1.501 -0.922 1 87.25 150 GLY A CA 1
ATOM 1122 C C . GLY A 1 150 ? 11.742 -1.169 0.259 1 87.25 150 GLY A C 1
ATOM 1123 O O . GLY A 1 150 ? 12.219 -1.071 1.394 1 87.25 150 GLY A O 1
ATOM 1124 N N . HIS A 1 151 ? 10.547 -0.932 0.041 1 96.12 151 HIS A N 1
ATOM 1125 C CA . HIS A 1 151 ? 9.641 -0.67 1.152 1 96.12 151 HIS A CA 1
ATOM 1126 C C . HIS A 1 151 ? 8.547 -1.729 1.233 1 96.12 151 HIS A C 1
ATOM 1128 O O . HIS A 1 151 ? 7.621 -1.738 0.416 1 96.12 151 HIS A O 1
ATOM 1134 N N . ALA A 1 152 ? 8.609 -2.514 2.301 1 97.75 152 ALA A N 1
ATOM 1135 C CA . ALA A 1 152 ? 7.746 -3.684 2.445 1 97.75 152 ALA A CA 1
ATOM 1136 C C . ALA A 1 152 ? 6.277 -3.275 2.537 1 97.75 152 ALA A C 1
ATOM 1138 O O . ALA A 1 152 ? 5.41 -3.912 1.934 1 97.75 152 ALA A O 1
ATOM 1139 N N . ILE A 1 153 ? 5.957 -2.164 3.225 1 98.62 153 ILE A N 1
ATOM 1140 C CA . ILE A 1 153 ? 4.578 -1.751 3.447 1 98.62 153 ILE A CA 1
ATOM 1141 C C . ILE A 1 153 ? 3.959 -1.282 2.133 1 98.62 153 ILE A C 1
ATOM 1143 O O . ILE A 1 153 ? 2.768 -1.488 1.891 1 98.62 153 ILE A O 1
ATOM 1147 N N . ILE A 1 154 ? 4.789 -0.603 1.308 1 98.56 154 ILE A N 1
ATOM 1148 C CA . ILE A 1 154 ? 4.309 -0.14 0.012 1 98.56 154 ILE A CA 1
ATOM 1149 C C . ILE A 1 154 ? 4.008 -1.339 -0.885 1 98.56 154 ILE A C 1
ATOM 1151 O O . ILE A 1 154 ? 2.953 -1.396 -1.523 1 98.56 154 ILE A O 1
ATOM 1155 N N . SER A 1 155 ? 4.887 -2.32 -0.85 1 98.44 155 SER A N 1
ATOM 1156 C CA . SER A 1 155 ? 4.70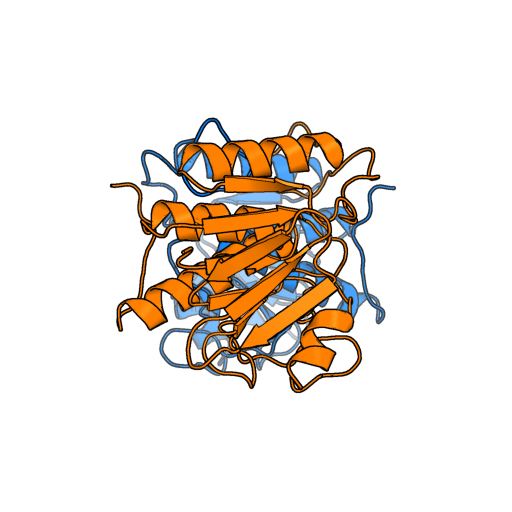3 -3.537 -1.634 1 98.44 155 SER A CA 1
ATOM 1157 C C . SER A 1 155 ? 3.479 -4.316 -1.165 1 98.44 155 SER A C 1
ATOM 1159 O O . SER A 1 155 ? 2.672 -4.766 -1.982 1 98.44 155 SER A O 1
ATOM 1161 N N . ALA A 1 156 ? 3.33 -4.477 0.129 1 98.81 156 ALA A N 1
ATOM 1162 C CA . ALA A 1 156 ? 2.191 -5.211 0.675 1 98.81 156 ALA A CA 1
ATOM 1163 C C . ALA A 1 156 ? 0.877 -4.512 0.345 1 98.81 156 ALA A C 1
ATOM 1165 O O . ALA A 1 156 ? -0.098 -5.16 -0.042 1 98.81 156 ALA A O 1
ATOM 1166 N N . GLY A 1 157 ? 0.883 -3.168 0.518 1 98.81 157 GLY A N 1
ATOM 1167 C CA . GLY A 1 157 ? -0.308 -2.41 0.17 1 98.81 157 GLY A CA 1
ATOM 1168 C C . GLY A 1 157 ? -0.692 -2.537 -1.292 1 98.81 157 GLY A C 1
ATOM 1169 O O . GLY A 1 157 ? -1.871 -2.684 -1.619 1 98.81 157 GLY A O 1
ATOM 1170 N N . ASP A 1 158 ? 0.292 -2.469 -2.139 1 98.69 158 ASP A N 1
ATOM 1171 C CA . ASP A 1 158 ? 0.018 -2.559 -3.568 1 98.69 158 ASP A CA 1
ATOM 1172 C C . ASP A 1 158 ? -0.43 -3.967 -3.955 1 98.69 158 ASP A C 1
ATOM 1174 O O . ASP A 1 158 ? -1.274 -4.137 -4.836 1 98.69 158 ASP A O 1
ATOM 1178 N N . GLY A 1 159 ? 0.189 -5.004 -3.305 1 98.88 159 GLY A N 1
ATOM 1179 C CA . GLY A 1 159 ? -0.28 -6.363 -3.521 1 98.88 159 GLY A CA 1
ATOM 1180 C C . GLY A 1 159 ? -1.755 -6.543 -3.217 1 98.88 159 GLY A C 1
ATOM 1181 O O . GLY A 1 159 ? -2.488 -7.145 -4.004 1 98.88 159 GLY A O 1
ATOM 1182 N N . ALA A 1 160 ? -2.174 -6.035 -2.105 1 98.81 160 ALA A N 1
ATOM 1183 C CA . ALA A 1 160 ? -3.582 -6.078 -1.721 1 98.81 160 ALA A CA 1
ATOM 1184 C C . ALA A 1 160 ? -4.449 -5.309 -2.713 1 98.81 160 ALA A C 1
ATOM 1186 O O . ALA A 1 160 ? -5.52 -5.773 -3.107 1 98.81 160 ALA A O 1
ATOM 1187 N N . TYR A 1 161 ? -3.963 -4.133 -3.105 1 98.69 161 TYR A N 1
ATOM 1188 C CA . TYR A 1 161 ? -4.688 -3.271 -4.031 1 98.69 161 TYR A CA 1
ATOM 1189 C C . TYR A 1 161 ? -4.969 -3.994 -5.344 1 98.69 161 TYR A C 1
ATOM 1191 O O . TYR A 1 161 ? -6.102 -4.004 -5.824 1 98.69 161 TYR A O 1
ATOM 1199 N N . VAL A 1 162 ? -3.949 -4.621 -5.918 1 98.75 162 VAL A N 1
ATOM 1200 C CA . VAL A 1 162 ? -4.086 -5.328 -7.184 1 98.75 162 VAL A CA 1
ATOM 1201 C C . VAL A 1 162 ? -4.984 -6.551 -7 1 98.75 162 VAL A C 1
ATOM 1203 O O . VAL A 1 162 ? -5.801 -6.867 -7.871 1 98.75 162 VAL A O 1
ATOM 1206 N N . ALA A 1 163 ? -4.852 -7.25 -5.852 1 98.88 163 ALA A N 1
ATOM 1207 C CA . ALA A 1 163 ? -5.703 -8.406 -5.578 1 98.88 163 ALA A CA 1
ATOM 1208 C C . ALA A 1 163 ? -7.176 -8.008 -5.543 1 98.88 163 ALA A C 1
ATOM 1210 O O . ALA A 1 163 ? -8.031 -8.719 -6.082 1 98.88 163 ALA A O 1
ATOM 1211 N N . VAL A 1 164 ? -7.508 -6.91 -4.922 1 98.5 164 VAL A N 1
ATOM 1212 C CA . VAL A 1 164 ? -8.883 -6.426 -4.844 1 98.5 164 VAL A CA 1
ATOM 1213 C C . VAL A 1 164 ? -9.414 -6.148 -6.246 1 98.5 164 VAL A C 1
ATOM 1215 O O . VAL A 1 164 ? -10.555 -6.492 -6.562 1 98.5 164 VAL A O 1
ATOM 1218 N N . HIS A 1 165 ? -8.586 -5.574 -7.09 1 98.31 165 HIS A N 1
ATOM 1219 C CA . HIS A 1 165 ? -8.992 -5.309 -8.461 1 98.31 165 HIS A CA 1
ATOM 1220 C C . HIS A 1 165 ? -9.172 -6.605 -9.25 1 98.31 165 HIS A C 1
ATOM 1222 O O . HIS A 1 165 ? -10.109 -6.734 -10.031 1 98.31 165 HIS A O 1
ATOM 1228 N N . LEU A 1 16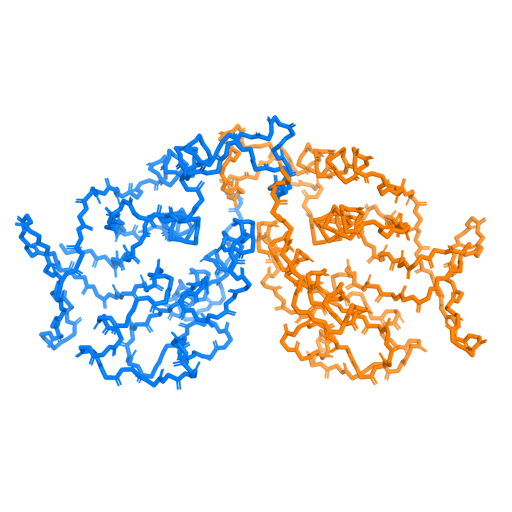6 ? -8.258 -7.551 -9.039 1 98.75 166 LEU A N 1
ATOM 1229 C CA . LEU A 1 166 ? -8.352 -8.852 -9.695 1 98.75 166 LEU A CA 1
ATOM 1230 C C . LEU A 1 166 ? -9.656 -9.555 -9.328 1 98.75 166 LEU A C 1
ATOM 1232 O O . LEU A 1 166 ? -10.383 -10.031 -10.203 1 98.75 166 LEU A O 1
ATOM 1236 N N . VAL A 1 167 ? -10.008 -9.57 -8.039 1 98.56 167 VAL A N 1
ATOM 1237 C CA . VAL A 1 167 ? -11.242 -10.195 -7.57 1 98.56 167 VAL A CA 1
ATOM 1238 C C . VAL A 1 167 ? -12.453 -9.453 -8.133 1 98.56 167 VAL A C 1
ATOM 1240 O O . VAL A 1 167 ? -13.438 -10.078 -8.531 1 98.56 167 VAL A O 1
ATOM 1243 N N . SER A 1 168 ? -12.391 -8.125 -8.133 1 98.12 168 SER A N 1
ATOM 1244 C CA . SER A 1 168 ? -13.477 -7.324 -8.68 1 98.12 168 SER A CA 1
ATOM 1245 C C . SER A 1 168 ? -13.727 -7.656 -10.148 1 98.12 168 SER A C 1
ATOM 1247 O O . SER A 1 168 ? -14.883 -7.754 -10.578 1 98.12 168 SER A O 1
ATOM 1249 N N . ASP A 1 169 ? -12.609 -7.785 -10.906 1 97.94 169 ASP A N 1
ATOM 1250 C CA . ASP A 1 169 ? -12.727 -8.164 -12.312 1 97.94 169 ASP A CA 1
ATOM 1251 C C . ASP A 1 169 ? -13.422 -9.508 -12.461 1 97.94 169 ASP A C 1
ATOM 1253 O O . ASP A 1 169 ? -14.273 -9.68 -13.336 1 97.94 169 ASP A O 1
ATOM 1257 N N . LEU A 1 170 ? -13.102 -10.461 -11.602 1 97.75 170 LEU A N 1
ATOM 1258 C CA . LEU A 1 170 ? -13.672 -11.805 -11.641 1 97.75 170 LEU A CA 1
ATOM 1259 C C . LEU A 1 170 ? -15.164 -11.766 -11.328 1 97.75 170 LEU A C 1
ATOM 1261 O O . LEU A 1 170 ? -15.953 -12.484 -11.945 1 97.75 170 LEU A O 1
ATOM 1265 N N . ARG A 1 171 ? -15.523 -10.844 -10.43 1 96.94 171 ARG A N 1
ATOM 1266 C CA . ARG A 1 171 ? -16.906 -10.812 -9.938 1 96.94 171 ARG A CA 1
ATOM 1267 C C . ARG A 1 171 ? -17.75 -9.867 -10.773 1 96.94 171 ARG A C 1
ATOM 1269 O O . ARG A 1 171 ? -18.984 -9.93 -10.727 1 96.94 171 ARG A O 1
ATOM 1276 N N . GLY A 1 172 ? -17.125 -8.984 -11.508 1 96.81 172 GLY A N 1
ATOM 1277 C CA . GLY A 1 172 ? -17.859 -8.023 -12.312 1 96.81 172 GLY A CA 1
ATOM 1278 C C . GLY A 1 172 ? -18.438 -6.883 -11.508 1 96.81 172 GLY A C 1
ATOM 1279 O O . GLY A 1 172 ? -19.312 -6.16 -11.984 1 96.81 172 GLY A O 1
ATOM 1280 N N . GLU A 1 173 ? -18.016 -6.773 -10.219 1 95.75 173 GLU A N 1
ATOM 1281 C CA . GLU A 1 173 ? -18.406 -5.715 -9.297 1 95.75 173 GLU A CA 1
ATOM 1282 C C . GLU A 1 173 ? -17.297 -5.434 -8.273 1 95.75 173 GLU A C 1
ATOM 1284 O O . GLU A 1 173 ? -16.469 -6.297 -8.008 1 95.75 173 GLU A O 1
ATOM 1289 N N . PRO A 1 174 ? -17.359 -4.293 -7.738 1 93.62 174 PRO A N 1
ATOM 1290 C CA . PRO A 1 174 ? -16.312 -3.965 -6.754 1 93.62 174 PRO A CA 1
ATOM 1291 C C . PRO A 1 174 ? -16.297 -4.93 -5.57 1 93.62 174 PRO A C 1
ATOM 1293 O O . PRO A 1 174 ? -17.359 -5.301 -5.055 1 93.62 174 PRO A O 1
ATOM 1296 N N . TYR A 1 175 ? -15.109 -5.34 -5.215 1 95 175 TYR A N 1
ATOM 1297 C CA . TYR A 1 175 ? -14.914 -6.266 -4.105 1 95 175 TYR A CA 1
ATOM 1298 C C . TYR A 1 175 ? -14.391 -5.535 -2.875 1 95 175 TYR A C 1
ATOM 1300 O O . TYR A 1 175 ? -13.539 -4.648 -2.986 1 95 175 TYR A O 1
ATOM 1308 N N . LYS A 1 176 ? -14.938 -5.777 -1.68 1 91.56 176 LYS A N 1
ATOM 1309 C CA . LYS A 1 176 ? -14.453 -5.332 -0.376 1 91.56 176 LYS A CA 1
ATOM 1310 C C . LYS A 1 176 ? -14.273 -6.512 0.575 1 91.56 176 LYS A C 1
ATOM 1312 O O . LYS A 1 176 ? -15.195 -7.312 0.757 1 91.56 176 LYS A O 1
ATOM 1317 N N . ASP A 1 177 ? -13.031 -6.582 1.087 1 90.94 177 ASP A N 1
ATOM 1318 C CA . ASP A 1 177 ? -12.734 -7.672 2.012 1 90.94 177 ASP A CA 1
ATOM 1319 C C . ASP A 1 177 ? -13.078 -7.285 3.447 1 90.94 177 ASP A C 1
ATOM 1321 O O . ASP A 1 177 ? -12.188 -7.008 4.254 1 90.94 177 ASP A O 1
ATOM 1325 N N . HIS A 1 178 ? -14.312 -7.125 3.779 1 77.19 178 HIS A N 1
ATOM 1326 C CA . HIS A 1 178 ? -14.758 -6.766 5.121 1 77.19 178 HIS A CA 1
ATOM 1327 C C . HIS A 1 178 ? -14.977 -8 5.984 1 77.19 178 HIS A C 1
ATOM 1329 O O . HIS A 1 178 ? -15.273 -9.078 5.461 1 77.19 178 HIS A O 1
ATOM 1335 N N . ALA A 1 179 ? -14.414 -7.781 7.207 1 60.97 179 ALA A N 1
ATOM 1336 C CA . ALA A 1 179 ? -14.688 -8.883 8.125 1 60.97 179 ALA A CA 1
ATOM 1337 C C . ALA A 1 179 ? -16.172 -9.242 8.125 1 60.97 179 ALA A C 1
ATOM 1339 O O . ALA A 1 179 ? -17.031 -8.359 8.094 1 60.97 179 ALA A O 1
ATOM 1340 N N . LEU A 1 180 ? -16.422 -10.547 7.719 1 46.34 180 LEU A N 1
ATOM 1341 C CA . LEU A 1 180 ? -17.766 -11.07 7.957 1 46.34 180 LEU A CA 1
ATOM 1342 C C . LEU A 1 180 ? -18.141 -10.969 9.43 1 46.34 180 LEU A C 1
ATOM 1344 O O . LEU A 1 180 ? -17.266 -11.055 10.297 1 46.34 180 LEU A O 1
ATOM 1348 N N . MET B 1 1 ? 6.566 26.062 13.234 1 96.12 1 MET B N 1
ATOM 1349 C CA . MET B 1 1 ? 6.098 25.766 11.883 1 96.12 1 MET B CA 1
ATOM 1350 C C . MET B 1 1 ? 6.473 24.328 11.492 1 96.12 1 MET B C 1
ATOM 1352 O O . MET B 1 1 ? 7.586 23.875 11.766 1 96.12 1 MET B O 1
ATOM 1356 N N . TRP B 1 2 ? 5.523 23.625 11 1 98.69 2 TRP B N 1
ATOM 1357 C CA . TRP B 1 2 ? 5.73 22.234 10.625 1 98.69 2 TRP B CA 1
ATOM 1358 C C . TRP B 1 2 ? 6.23 22.125 9.195 1 98.69 2 TRP B C 1
ATOM 1360 O O . TRP B 1 2 ? 5.906 22.953 8.352 1 98.69 2 TRP B O 1
ATOM 1370 N N . ASP B 1 3 ? 7.062 21.078 8.922 1 98.81 3 ASP B N 1
ATOM 1371 C CA . ASP B 1 3 ? 7.391 20.797 7.531 1 98.81 3 ASP B CA 1
ATOM 1372 C C . ASP B 1 3 ? 6.168 20.281 6.77 1 98.81 3 ASP B C 1
ATOM 1374 O O . ASP B 1 3 ? 5.922 20.688 5.637 1 98.81 3 ASP B O 1
ATOM 1378 N N . VAL B 1 4 ? 5.426 19.438 7.418 1 98.94 4 VAL B N 1
ATOM 1379 C CA . VAL B 1 4 ? 4.242 18.844 6.809 1 98.94 4 VAL B CA 1
ATOM 1380 C C . VAL B 1 4 ? 3.133 18.703 7.848 1 98.94 4 VAL B C 1
ATOM 1382 O O . VAL B 1 4 ? 3.375 18.266 8.969 1 98.94 4 VAL B O 1
ATOM 1385 N N . ILE B 1 5 ? 1.964 19.094 7.547 1 98.94 5 ILE B N 1
ATOM 1386 C CA . ILE B 1 5 ? 0.768 18.703 8.289 1 98.94 5 ILE B CA 1
ATOM 1387 C C . ILE B 1 5 ? 0.015 17.625 7.516 1 98.94 5 ILE B C 1
ATOM 1389 O O . ILE B 1 5 ? -0.315 17.797 6.34 1 98.94 5 ILE B O 1
ATOM 1393 N N . VAL B 1 6 ? -0.168 16.5 8.141 1 98.94 6 VAL B N 1
ATOM 1394 C CA . VAL B 1 6 ? -1.013 15.422 7.645 1 98.94 6 VAL B CA 1
ATOM 1395 C C . VAL B 1 6 ? -2.428 15.578 8.195 1 98.94 6 VAL B C 1
ATOM 1397 O O . VAL B 1 6 ? -2.627 15.602 9.414 1 98.94 6 VAL B O 1
ATOM 1400 N N . VAL B 1 7 ? -3.385 15.695 7.285 1 98.88 7 VAL B N 1
ATOM 1401 C CA . VAL B 1 7 ? -4.773 15.844 7.711 1 98.88 7 VAL B CA 1
ATOM 1402 C C . VAL B 1 7 ? -5.488 14.492 7.605 1 98.88 7 VAL B C 1
ATOM 1404 O O . VAL B 1 7 ? -5.859 14.062 6.512 1 98.88 7 VAL B O 1
ATOM 1407 N N . GLY B 1 8 ? -5.77 13.875 8.742 1 98.44 8 GLY B N 1
ATOM 1408 C CA . GLY B 1 8 ? -6.336 12.539 8.828 1 98.44 8 GLY B CA 1
ATOM 1409 C C . GLY B 1 8 ? -5.461 11.562 9.586 1 98.44 8 GLY B C 1
ATOM 1410 O O . GLY B 1 8 ? -4.32 11.305 9.195 1 98.44 8 GLY B O 1
ATOM 1411 N N . GLY B 1 9 ? -6.027 11.023 10.602 1 98.5 9 GLY B N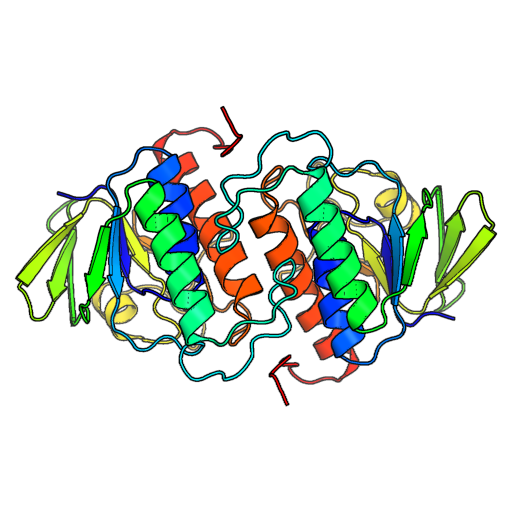 1
ATOM 1412 C CA . GLY B 1 9 ? -5.301 10.102 11.453 1 98.5 9 GLY B CA 1
ATOM 1413 C C . GLY B 1 9 ? -5.703 8.656 11.25 1 98.5 9 GLY B C 1
ATOM 1414 O O . GLY B 1 9 ? -5.797 7.887 12.211 1 98.5 9 GLY B O 1
ATOM 1415 N N . GLY B 1 10 ? -6.078 8.312 10.047 1 98.31 10 GLY B N 1
ATOM 1416 C CA . GLY B 1 10 ? -6.309 6.926 9.68 1 98.31 10 GLY B CA 1
ATOM 1417 C C . GLY B 1 10 ? -5.047 6.211 9.227 1 98.31 10 GLY B C 1
ATOM 1418 O O . GLY B 1 10 ? -3.941 6.727 9.398 1 98.31 10 GLY B O 1
ATOM 1419 N N . PRO B 1 11 ? -5.203 5.008 8.648 1 98.69 11 PRO B N 1
ATOM 1420 C CA . PRO B 1 11 ? -4.043 4.203 8.258 1 98.69 11 PRO B CA 1
ATOM 1421 C C . PRO B 1 11 ? -3.133 4.926 7.266 1 98.69 11 PRO B C 1
ATOM 1423 O O . PRO B 1 11 ? -1.908 4.887 7.406 1 98.69 11 PRO B O 1
ATOM 1426 N N . SER B 1 12 ? -3.707 5.598 6.281 1 98.75 12 SER B N 1
ATOM 1427 C CA . SER B 1 12 ? -2.875 6.289 5.301 1 98.75 12 SER B CA 1
ATOM 1428 C C . SER B 1 12 ? -2.084 7.422 5.949 1 98.75 12 SER B C 1
ATOM 1430 O O . SER B 1 12 ? -0.878 7.551 5.723 1 98.75 12 SER B O 1
ATOM 1432 N N . GLY B 1 13 ? -2.73 8.219 6.77 1 98.88 13 GLY B N 1
ATOM 1433 C CA . GLY B 1 13 ? -2.084 9.359 7.387 1 98.88 13 GLY B CA 1
ATOM 1434 C C . GLY B 1 13 ? -1.005 8.977 8.383 1 98.88 13 GLY B C 1
ATOM 1435 O O . GLY B 1 13 ? 0.085 9.555 8.375 1 98.88 13 GLY B O 1
ATOM 1436 N N . LEU B 1 14 ? -1.313 8.008 9.188 1 98.94 14 LEU B N 1
ATOM 1437 C CA . LEU B 1 14 ? -0.364 7.594 10.211 1 98.94 14 LEU B CA 1
ATOM 1438 C C . LEU B 1 14 ? 0.838 6.895 9.594 1 98.94 14 LEU B C 1
ATOM 1440 O O . LEU B 1 14 ? 1.968 7.055 10.055 1 98.94 14 LEU B O 1
ATOM 1444 N N . SER B 1 15 ? 0.594 6.094 8.562 1 98.94 15 SER B N 1
ATOM 1445 C CA . SER B 1 15 ? 1.699 5.488 7.828 1 98.94 15 SER B CA 1
ATOM 1446 C C . SER B 1 15 ? 2.582 6.551 7.184 1 98.94 15 SER B C 1
ATOM 1448 O O . SER B 1 15 ? 3.809 6.488 7.277 1 98.94 15 SER B O 1
ATOM 1450 N N . ALA B 1 16 ? 1.957 7.512 6.516 1 98.94 16 ALA B N 1
ATOM 1451 C CA . ALA B 1 16 ? 2.715 8.602 5.906 1 98.94 16 ALA B CA 1
ATOM 1452 C C . ALA B 1 16 ? 3.539 9.344 6.949 1 98.94 16 ALA B C 1
ATOM 1454 O O . ALA B 1 16 ? 4.715 9.641 6.723 1 98.94 16 ALA B O 1
ATOM 1455 N N . ALA B 1 17 ? 2.904 9.625 8.094 1 98.94 17 ALA B N 1
ATOM 1456 C CA . ALA B 1 17 ? 3.572 10.367 9.156 1 98.94 17 ALA B CA 1
ATOM 1457 C C . ALA B 1 17 ? 4.82 9.625 9.641 1 98.94 17 ALA B C 1
ATOM 1459 O O . ALA B 1 17 ? 5.848 10.25 9.922 1 98.94 17 ALA B O 1
ATOM 1460 N N . LEU B 1 18 ? 4.73 8.312 9.75 1 98.88 18 LEU B N 1
ATOM 1461 C CA . LEU B 1 18 ? 5.875 7.496 10.141 1 98.88 18 LEU B CA 1
ATOM 1462 C C . LEU B 1 18 ? 7.047 7.703 9.188 1 98.88 18 LEU B C 1
ATOM 1464 O O . LEU B 1 18 ? 8.164 7.98 9.617 1 98.88 18 LEU B O 1
ATOM 1468 N N . PHE B 1 19 ? 6.809 7.602 7.887 1 98.75 19 PHE B N 1
ATOM 1469 C CA . PHE B 1 19 ? 7.848 7.734 6.871 1 98.75 19 PHE B CA 1
ATOM 1470 C C . PHE B 1 19 ? 8.414 9.148 6.855 1 98.75 19 PHE B C 1
ATOM 1472 O O . PHE B 1 19 ? 9.633 9.336 6.762 1 98.75 19 PHE B O 1
ATOM 1479 N N . LEU B 1 20 ? 7.512 10.141 6.938 1 98.88 20 LEU B N 1
ATOM 1480 C CA . LEU B 1 20 ? 7.953 11.531 6.922 1 98.88 20 LEU B CA 1
ATOM 1481 C C . LEU B 1 20 ? 8.828 11.836 8.125 1 98.88 20 LEU B C 1
ATOM 1483 O O . LEU B 1 20 ? 9.867 12.492 7.996 1 98.88 20 LEU B O 1
ATOM 1487 N N . ALA B 1 21 ? 8.383 11.352 9.305 1 98.81 21 ALA B N 1
ATOM 1488 C CA . ALA B 1 21 ? 9.164 11.57 10.523 1 98.81 21 ALA B CA 1
ATOM 1489 C C . ALA B 1 21 ? 10.523 10.883 10.438 1 98.81 21 ALA B C 1
ATOM 1491 O O . ALA B 1 21 ? 11.539 11.461 10.82 1 98.81 21 ALA B O 1
ATOM 1492 N N . ARG B 1 22 ? 10.594 9.703 9.922 1 98.44 22 ARG B N 1
ATOM 1493 C CA . ARG B 1 22 ? 11.852 8.969 9.781 1 98.44 22 ARG B CA 1
ATOM 1494 C C . ARG B 1 22 ? 12.797 9.672 8.82 1 98.44 22 ARG B C 1
ATOM 1496 O O . ARG B 1 22 ? 14.016 9.523 8.922 1 98.44 22 ARG B O 1
ATOM 1503 N N . ALA B 1 23 ? 12.18 10.383 7.883 1 98.19 23 ALA B N 1
ATOM 1504 C CA . ALA B 1 23 ? 12.992 11.133 6.922 1 98.19 23 ALA B CA 1
ATOM 1505 C C . ALA B 1 23 ? 13.523 12.422 7.535 1 98.19 23 ALA B C 1
ATOM 1507 O O . ALA B 1 23 ? 14.203 13.203 6.867 1 98.19 23 ALA B O 1
ATOM 1508 N N . GLY B 1 24 ? 13.141 12.711 8.82 1 98.25 24 GLY B N 1
ATOM 1509 C CA . GLY B 1 24 ? 13.695 13.852 9.547 1 98.25 24 GLY B CA 1
ATOM 1510 C C . GLY B 1 24 ? 12.812 15.086 9.484 1 98.25 24 GLY B C 1
ATOM 1511 O O . GLY B 1 24 ? 13.242 16.172 9.852 1 98.25 24 GLY B O 1
ATOM 1512 N N . LEU B 1 25 ? 11.609 14.953 9.039 1 98.81 25 LEU B N 1
ATOM 1513 C CA . LEU B 1 25 ? 10.711 16.094 8.906 1 98.81 25 LEU B CA 1
ATOM 1514 C C . LEU B 1 25 ? 9.914 16.312 10.188 1 98.81 25 LEU B C 1
ATOM 1516 O O . LEU B 1 25 ? 9.625 15.359 10.914 1 98.81 25 LEU B O 1
ATOM 1520 N N . LYS B 1 26 ? 9.664 17.547 10.477 1 98.88 26 LYS B N 1
ATOM 1521 C CA . LYS B 1 26 ? 8.727 17.906 11.539 1 98.88 26 LYS B CA 1
ATOM 1522 C C . LYS B 1 26 ? 7.281 17.734 11.078 1 98.88 26 LYS B C 1
ATOM 1524 O O . LYS B 1 26 ? 6.789 18.516 10.266 1 98.88 26 LYS B O 1
ATOM 1529 N N . VAL B 1 27 ? 6.578 16.75 11.656 1 98.94 27 VAL B N 1
ATOM 1530 C CA . VAL B 1 27 ? 5.293 16.328 11.109 1 98.94 27 VAL B CA 1
ATOM 1531 C C . VAL B 1 27 ? 4.215 16.422 12.195 1 98.94 27 VAL B C 1
ATOM 1533 O O . VAL B 1 27 ? 4.418 15.977 13.32 1 98.94 27 VAL B O 1
ATOM 1536 N N . LEU B 1 28 ? 3.092 17 11.859 1 98.94 28 LEU B N 1
ATOM 1537 C CA . LEU B 1 28 ? 1.895 17.016 12.688 1 98.94 28 LEU B CA 1
ATOM 1538 C C . LEU B 1 28 ? 0.74 16.297 11.984 1 98.94 28 LEU B C 1
ATOM 1540 O O . LEU B 1 28 ? 0.398 16.641 10.852 1 98.94 28 LEU B O 1
ATOM 1544 N N . VAL B 1 29 ? 0.242 15.305 12.664 1 98.94 29 VAL B N 1
ATOM 1545 C CA . VAL B 1 29 ? -1.002 14.688 12.219 1 98.94 29 VAL B CA 1
ATOM 1546 C C . VAL B 1 29 ? -2.182 15.289 12.977 1 98.94 29 VAL B C 1
ATOM 1548 O O . VAL B 1 29 ? -2.186 15.32 14.211 1 98.94 29 VAL B O 1
ATOM 1551 N N . LEU B 1 30 ? -3.053 15.844 12.227 1 98.88 30 LEU B N 1
ATOM 1552 C CA . LEU B 1 30 ? -4.32 16.266 12.812 1 98.88 30 LEU B CA 1
ATOM 1553 C C . LEU B 1 30 ? -5.398 15.211 12.594 1 98.88 30 LEU B C 1
ATOM 1555 O O . LEU B 1 30 ? -5.855 15 11.469 1 98.88 30 LEU B O 1
ATOM 1559 N N . ASP B 1 31 ? -5.801 14.562 13.672 1 98.38 31 ASP B N 1
ATOM 1560 C CA . ASP B 1 31 ? -6.727 13.438 13.641 1 98.38 31 ASP B CA 1
ATOM 1561 C C . ASP B 1 31 ? -8.141 13.875 14.008 1 98.38 31 ASP B C 1
ATOM 1563 O O . ASP B 1 31 ? -8.422 14.18 15.172 1 98.38 31 ASP B O 1
ATOM 1567 N N . GLY B 1 32 ? -9.047 13.805 13.047 1 96.81 32 GLY B N 1
ATOM 1568 C CA . GLY B 1 32 ? -10.43 14.195 13.266 1 96.81 32 GLY B CA 1
ATOM 1569 C C . GLY B 1 32 ? -11.234 13.148 14.016 1 96.81 32 GLY B C 1
ATOM 1570 O O . GLY B 1 32 ? -12.375 13.406 14.422 1 96.81 32 GLY B O 1
ATOM 1571 N N . GLY B 1 33 ? -10.664 11.953 14.18 1 95.81 33 GLY B N 1
ATOM 1572 C CA . GLY B 1 33 ? -11.312 10.922 14.977 1 95.81 33 GLY B CA 1
ATOM 1573 C C . GLY B 1 33 ? -12.367 10.141 14.219 1 95.81 33 GLY B C 1
ATOM 1574 O O . GLY B 1 33 ? -13.195 9.453 14.82 1 95.81 33 GLY B O 1
ATOM 1575 N N . ARG B 1 34 ? -12.328 10.172 12.922 1 93.88 34 ARG B N 1
ATOM 1576 C CA . ARG B 1 34 ? -13.414 9.594 12.141 1 93.88 34 ARG B CA 1
ATOM 1577 C C . ARG B 1 34 ? -12.898 8.523 11.188 1 93.88 34 ARG B C 1
ATOM 1579 O O . ARG B 1 34 ? -13.492 8.289 10.133 1 93.88 34 ARG B O 1
ATOM 1586 N N . SER B 1 35 ? -11.773 7.938 11.547 1 95.19 35 SER B N 1
ATOM 1587 C CA . SER B 1 35 ? -11.266 6.859 10.703 1 95.19 35 SER B CA 1
ATOM 1588 C C . SER B 1 35 ? -12.305 5.766 10.516 1 95.19 35 SER B C 1
ATOM 1590 O O . SER B 1 35 ? -12.953 5.348 11.477 1 95.19 35 SER B O 1
ATOM 1592 N N . LYS B 1 36 ? -12.406 5.25 9.312 1 93.62 36 LYS B N 1
ATOM 1593 C CA . LYS B 1 36 ? -13.414 4.246 9 1 93.62 36 LYS B CA 1
ATOM 1594 C C . LYS B 1 36 ? -13.062 2.898 9.617 1 93.62 36 LYS B C 1
ATOM 1596 O O . LYS B 1 36 ? -13.938 2.051 9.812 1 93.62 36 LYS B O 1
ATOM 1601 N N . VAL B 1 37 ? -11.812 2.676 9.953 1 94.94 37 VAL B N 1
ATOM 1602 C CA . VAL B 1 37 ? -11.398 1.382 10.484 1 94.94 37 VAL B CA 1
ATOM 1603 C C . VAL B 1 37 ? -11.695 1.313 11.977 1 94.94 37 VAL B C 1
ATOM 1605 O O . VAL B 1 37 ? -11.734 0.226 12.562 1 94.94 37 VAL B O 1
ATOM 1608 N N . LYS B 1 38 ? -11.914 2.463 12.594 1 94 38 LYS B N 1
ATOM 1609 C CA . LYS B 1 38 ? -12.055 2.557 14.039 1 94 38 LYS B CA 1
ATOM 1610 C C . LYS B 1 38 ? -13.172 1.647 14.547 1 94 38 LYS B C 1
ATOM 1612 O O . LYS B 1 38 ? -13.031 0.998 15.586 1 94 38 LYS B O 1
ATOM 1617 N N . GLY B 1 39 ? -14.25 1.437 13.852 1 91.5 39 GLY B N 1
ATOM 1618 C CA . GLY B 1 39 ? -15.414 0.696 14.312 1 91.5 39 GLY B CA 1
ATOM 1619 C C . GLY B 1 39 ? -15.359 -0.779 13.961 1 91.5 39 GLY B C 1
ATOM 1620 O O . GLY B 1 39 ? -16.25 -1.542 14.32 1 91.5 39 GLY B O 1
ATOM 1621 N N . VAL B 1 40 ? -14.289 -1.216 13.359 1 93.75 40 VAL B N 1
ATOM 1622 C CA . VAL B 1 40 ? -14.156 -2.604 12.93 1 93.75 40 VAL B CA 1
ATOM 1623 C C . VAL B 1 40 ? -13.688 -3.463 14.102 1 93.75 40 VAL B C 1
ATOM 1625 O O . VAL B 1 40 ? -12.719 -3.121 14.789 1 93.75 40 VAL B O 1
ATOM 1628 N N . SER B 1 41 ? -14.438 -4.52 14.367 1 95.88 41 SER B N 1
ATOM 1629 C CA . SER B 1 41 ? -14.141 -5.352 15.531 1 95.88 41 SER B CA 1
ATOM 1630 C C . SER B 1 41 ? -12.867 -6.16 15.32 1 95.88 41 SER B C 1
ATOM 1632 O O . SER B 1 41 ? -12.172 -6.5 16.281 1 95.88 41 SER B O 1
ATOM 1634 N N . ARG B 1 42 ? -12.68 -6.535 14.023 1 96.81 42 ARG B N 1
ATOM 1635 C CA . ARG B 1 42 ? -11.523 -7.348 13.664 1 96.81 42 ARG B CA 1
ATOM 1636 C C . ARG B 1 42 ? -11.031 -7.008 12.258 1 96.81 42 ARG B C 1
ATOM 1638 O O . ARG B 1 42 ? -11.82 -6.934 11.32 1 96.81 42 ARG B O 1
ATOM 1645 N N . VAL B 1 43 ? -9.75 -6.754 12.18 1 97.12 43 VAL B N 1
ATOM 1646 C CA . VAL B 1 43 ? -9.117 -6.508 10.891 1 97.12 43 VAL B CA 1
ATOM 1647 C C . VAL B 1 43 ? -8.297 -7.727 10.469 1 97.12 43 VAL B C 1
ATOM 1649 O O . VAL B 1 43 ? -7.117 -7.832 10.82 1 97.12 43 VAL B O 1
ATOM 1652 N N . PRO B 1 44 ? -8.805 -8.602 9.703 1 97.44 44 PRO B N 1
ATOM 1653 C CA . PRO B 1 44 ? -8.133 -9.867 9.398 1 97.44 44 PRO B CA 1
ATOM 1654 C C . PRO B 1 44 ? -7.152 -9.75 8.234 1 97.44 44 PRO B C 1
ATOM 1656 O O . PRO B 1 44 ? -6.371 -10.672 7.984 1 97.44 44 PRO B O 1
ATOM 1659 N N . ASN B 1 45 ? -7.191 -8.555 7.594 1 97.88 45 ASN B N 1
ATOM 1660 C CA . ASN B 1 45 ? -6.473 -8.453 6.328 1 97.88 45 ASN B CA 1
ATOM 1661 C C . ASN B 1 45 ? -5.438 -7.332 6.359 1 97.88 45 ASN B C 1
ATOM 1663 O O . ASN B 1 45 ? -5.305 -6.582 5.395 1 97.88 45 ASN B O 1
ATOM 1667 N N . TYR B 1 46 ? -4.855 -7.156 7.504 1 98.56 46 TYR B N 1
ATOM 1668 C CA . TYR B 1 46 ? -3.617 -6.395 7.605 1 98.56 46 TYR B CA 1
ATOM 1669 C C . TYR B 1 46 ? -2.412 -7.32 7.699 1 98.56 46 TYR B C 1
ATOM 1671 O O . TYR B 1 46 ? -1.987 -7.688 8.797 1 98.56 46 TYR B O 1
ATOM 1679 N N . PRO B 1 47 ? -1.8 -7.625 6.496 1 98.62 47 PRO B N 1
ATOM 1680 C CA . PRO B 1 47 ? -0.793 -8.688 6.434 1 98.62 47 PRO B CA 1
ATOM 1681 C C . PRO B 1 47 ? 0.341 -8.484 7.438 1 98.62 47 PRO B C 1
ATOM 1683 O O . PRO B 1 47 ? 0.899 -7.387 7.531 1 98.62 47 PRO B O 1
ATOM 1686 N N . GLY B 1 48 ? 0.646 -9.523 8.141 1 98.62 48 GLY B N 1
ATOM 1687 C CA . GLY B 1 48 ? 1.727 -9.5 9.117 1 98.62 48 GLY B CA 1
ATOM 1688 C C . GLY B 1 48 ? 1.238 -9.359 10.547 1 98.62 48 GLY B C 1
ATOM 1689 O O . GLY B 1 48 ? 1.993 -9.594 11.492 1 98.62 48 GLY B O 1
ATOM 1690 N N . LEU B 1 49 ? 0.028 -8.891 10.719 1 98.62 49 LEU B N 1
ATOM 1691 C CA . LEU B 1 49 ? -0.581 -8.844 12.039 1 98.62 49 LEU B CA 1
ATOM 1692 C C . LEU B 1 49 ? -1.488 -10.047 12.266 1 98.62 49 LEU B C 1
ATOM 1694 O O . LEU B 1 49 ? -2.709 -9.945 12.117 1 98.62 49 LEU B O 1
ATOM 1698 N N . LEU B 1 50 ? -0.91 -11.102 12.734 1 98.31 50 LEU B N 1
ATOM 1699 C CA . LEU B 1 50 ? -1.567 -12.398 12.836 1 98.31 50 LEU B CA 1
ATOM 1700 C C . LEU B 1 50 ? -2.627 -12.383 13.938 1 98.31 50 LEU B C 1
ATOM 1702 O O . LEU B 1 50 ? -3.523 -13.227 13.953 1 98.31 50 LEU B O 1
ATOM 1706 N N . ASP B 1 51 ? -2.506 -11.398 14.844 1 98.31 51 ASP B N 1
ATOM 1707 C CA . ASP B 1 51 ? -3.459 -11.32 15.945 1 98.31 51 ASP B CA 1
ATOM 1708 C C . ASP B 1 51 ? -4.762 -10.656 15.508 1 98.31 51 ASP B C 1
ATOM 1710 O O . ASP B 1 51 ? -5.742 -10.648 16.25 1 98.31 51 ASP B O 1
ATOM 1714 N N . GLU B 1 52 ? -4.812 -10.117 14.297 1 97.62 52 GLU B N 1
ATOM 1715 C CA . GLU B 1 52 ? -6.012 -9.523 13.711 1 97.62 52 GLU B CA 1
ATOM 1716 C C . GLU B 1 52 ? -6.684 -8.555 14.68 1 97.62 52 GLU B C 1
ATOM 1718 O O . GLU B 1 52 ? -7.84 -8.742 15.055 1 97.62 52 GLU B O 1
ATOM 1723 N N . PRO B 1 53 ? -6.012 -7.508 14.984 1 97.88 53 PRO B N 1
ATOM 1724 C CA . PRO B 1 53 ? -6.516 -6.566 15.984 1 97.88 53 PRO B CA 1
ATOM 1725 C C . PRO B 1 53 ? -7.824 -5.898 15.562 1 97.88 53 PRO B C 1
ATOM 1727 O O . PRO B 1 53 ? -8.188 -5.938 14.383 1 97.88 53 PRO B O 1
ATOM 1730 N N . SER B 1 54 ? -8.547 -5.316 16.562 1 97.94 54 SER B N 1
ATOM 1731 C CA . SER B 1 54 ? -9.656 -4.422 16.25 1 97.94 54 SER B CA 1
ATOM 1732 C C . SER B 1 54 ? -9.172 -3.189 15.492 1 97.94 54 SER B C 1
ATOM 1734 O O . SER B 1 54 ? -7.977 -2.898 15.469 1 97.94 54 SER B O 1
ATOM 1736 N N . GLY B 1 55 ? -10.109 -2.555 14.836 1 97.56 55 GLY B N 1
ATOM 1737 C CA . GLY B 1 55 ? -9.766 -1.302 14.18 1 97.56 55 GLY B CA 1
ATOM 1738 C C . GLY B 1 55 ? -9.125 -0.295 15.125 1 97.56 55 GLY B C 1
ATOM 1739 O O . GLY B 1 55 ? -8.141 0.353 14.766 1 97.56 55 GLY B O 1
ATOM 1740 N N . GLU B 1 56 ? -9.633 -0.18 16.328 1 98.12 56 GLU B N 1
ATOM 1741 C CA . GLU B 1 56 ? -9.109 0.736 17.328 1 98.12 56 GLU B CA 1
ATOM 1742 C C . GLU B 1 56 ? -7.676 0.369 17.719 1 98.12 56 GLU B C 1
ATOM 1744 O O . GLU B 1 56 ? -6.812 1.242 17.812 1 98.12 56 GLU B O 1
ATOM 1749 N N . GLU B 1 57 ? -7.488 -0.874 17.906 1 98.69 57 GLU B N 1
ATOM 1750 C CA . GLU B 1 57 ? -6.156 -1.337 18.266 1 98.69 57 GLU B CA 1
ATOM 1751 C C . GLU B 1 57 ? -5.16 -1.104 17.141 1 98.69 57 GLU B C 1
ATOM 1753 O O . GLU B 1 57 ? -4.012 -0.718 17.391 1 98.69 57 GLU B O 1
AT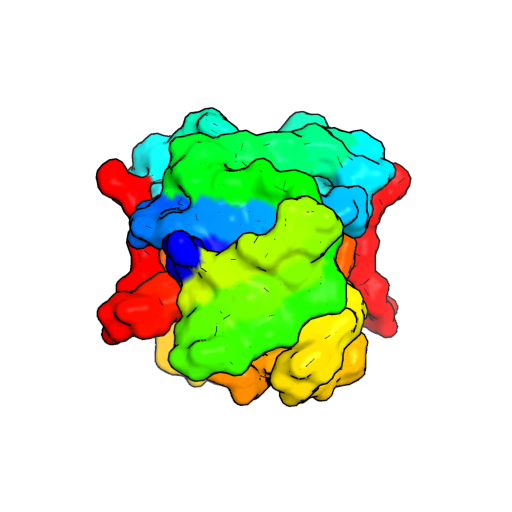OM 1758 N N . LEU B 1 58 ? -5.547 -1.378 15.922 1 98.56 58 LEU B N 1
ATOM 1759 C CA . LEU B 1 58 ? -4.684 -1.111 14.781 1 98.56 58 LEU B CA 1
ATOM 1760 C C . LEU B 1 58 ? -4.289 0.361 14.727 1 98.56 58 LEU B C 1
ATOM 1762 O O . LEU B 1 58 ? -3.111 0.688 14.578 1 98.56 58 LEU B O 1
ATOM 1766 N N . LEU B 1 59 ? -5.262 1.218 14.922 1 98.69 59 LEU B N 1
ATOM 1767 C CA . LEU B 1 59 ? -4.992 2.65 14.883 1 98.69 59 LEU B CA 1
ATOM 1768 C C . LEU B 1 59 ? -4.035 3.051 16 1 98.69 59 LEU B C 1
ATOM 1770 O O . LEU B 1 59 ? -3.15 3.883 15.805 1 98.69 59 LEU B O 1
ATOM 1774 N N . ARG B 1 60 ? -4.246 2.461 17.109 1 98.75 60 ARG B N 1
ATOM 1775 C CA . ARG B 1 60 ? -3.355 2.734 18.234 1 98.75 60 ARG B CA 1
ATOM 1776 C C . ARG B 1 60 ? -1.919 2.348 17.906 1 98.75 60 ARG B C 1
ATOM 1778 O O . ARG B 1 60 ? -0.984 3.094 18.203 1 98.75 60 ARG B O 1
ATOM 1785 N N . ARG B 1 61 ? -1.691 1.242 17.312 1 98.88 61 ARG B N 1
ATOM 1786 C CA . ARG B 1 61 ? -0.36 0.773 16.938 1 98.88 61 ARG B CA 1
ATOM 1787 C C . ARG B 1 61 ? 0.262 1.677 15.883 1 98.88 61 ARG B C 1
ATOM 1789 O O . ARG B 1 61 ? 1.45 1.999 15.953 1 98.88 61 ARG B O 1
ATOM 1796 N N . LEU B 1 62 ? -0.576 2.025 14.891 1 98.94 62 LEU B N 1
ATOM 1797 C CA . LEU B 1 62 ? -0.08 2.91 13.844 1 98.94 62 LEU B CA 1
ATOM 1798 C C . LEU B 1 62 ? 0.36 4.25 14.422 1 98.94 62 LEU B C 1
ATOM 1800 O O . LEU B 1 62 ? 1.426 4.762 14.07 1 98.94 62 LEU B O 1
ATOM 1804 N N . GLU B 1 63 ? -0.451 4.797 15.32 1 98.94 63 GLU B N 1
ATOM 1805 C CA . GLU B 1 63 ? -0.132 6.07 15.953 1 98.94 63 GLU B CA 1
ATOM 1806 C C . GLU B 1 63 ? 1.139 5.969 16.797 1 98.94 63 GLU B C 1
ATOM 1808 O O . GLU B 1 63 ? 2.02 6.824 16.703 1 98.94 63 GLU B O 1
ATOM 1813 N N . ALA B 1 64 ? 1.187 4.926 17.594 1 98.94 64 ALA B N 1
ATOM 1814 C CA . ALA B 1 64 ? 2.363 4.719 18.438 1 98.94 64 ALA B CA 1
ATOM 1815 C C . ALA B 1 64 ? 3.629 4.609 17.594 1 98.94 64 ALA B C 1
ATOM 1817 O O . ALA B 1 64 ? 4.684 5.125 17.969 1 98.94 64 ALA B O 1
ATOM 1818 N N . HIS B 1 65 ? 3.525 3.928 16.484 1 98.88 65 HIS B N 1
ATOM 1819 C CA . HIS B 1 65 ? 4.66 3.732 15.594 1 98.88 65 HIS B CA 1
ATOM 1820 C C . HIS B 1 65 ? 5.141 5.059 15.016 1 98.88 65 HIS B C 1
ATOM 1822 O O . HIS B 1 65 ? 6.344 5.316 14.953 1 98.88 65 HIS B O 1
ATOM 1828 N N . ALA B 1 66 ? 4.211 5.898 14.531 1 98.88 66 ALA B N 1
ATOM 1829 C CA . ALA B 1 66 ? 4.551 7.215 14.008 1 98.88 66 ALA B CA 1
ATOM 1830 C C . ALA B 1 66 ? 5.191 8.086 15.078 1 98.88 66 ALA B C 1
ATOM 1832 O O . ALA B 1 66 ? 6.207 8.742 14.836 1 98.88 66 ALA B O 1
ATOM 1833 N N . ARG B 1 67 ? 4.613 8.062 16.297 1 98.88 67 ARG B N 1
ATOM 1834 C CA . ARG B 1 67 ? 5.121 8.859 17.406 1 98.88 67 ARG B CA 1
ATOM 1835 C C . ARG B 1 67 ? 6.527 8.422 17.797 1 98.88 67 ARG B C 1
ATOM 1837 O O . ARG B 1 67 ? 7.355 9.25 18.203 1 98.88 67 ARG B O 1
ATOM 1844 N N . ARG B 1 68 ? 6.789 7.168 17.719 1 98.62 68 ARG B N 1
ATOM 1845 C CA . ARG B 1 68 ? 8.094 6.621 18.062 1 98.62 68 ARG B CA 1
ATOM 1846 C C . ARG B 1 68 ? 9.203 7.309 17.266 1 98.62 68 ARG B C 1
ATOM 1848 O O . ARG B 1 68 ? 10.305 7.512 17.781 1 98.62 68 ARG B O 1
ATOM 1855 N N . TYR B 1 69 ? 8.867 7.73 16.062 1 98.19 69 TYR B N 1
ATOM 1856 C CA . TYR B 1 69 ? 9.898 8.305 15.211 1 98.19 69 TYR B CA 1
ATOM 1857 C C . TYR B 1 69 ? 9.773 9.82 15.148 1 98.19 69 TYR B C 1
ATOM 1859 O O . TYR B 1 69 ? 10.43 10.477 14.336 1 98.19 69 TYR B O 1
ATOM 1867 N N . GLY B 1 70 ? 8.828 10.367 15.969 1 98.56 70 GLY B N 1
ATOM 1868 C CA . GLY B 1 70 ? 8.898 11.805 16.188 1 98.56 70 GLY B CA 1
ATOM 1869 C C . GLY B 1 70 ? 7.688 12.539 15.641 1 98.56 70 GLY B C 1
ATOM 1870 O O . GLY B 1 70 ? 7.559 13.758 15.828 1 98.56 70 GLY B O 1
ATOM 1871 N N . ALA B 1 71 ? 6.781 11.859 14.984 1 98.88 71 ALA B N 1
ATOM 1872 C CA . ALA B 1 71 ? 5.566 12.531 14.531 1 98.88 71 ALA B CA 1
ATOM 1873 C C . ALA B 1 71 ? 4.699 12.953 15.719 1 98.88 71 ALA B C 1
ATOM 1875 O O . ALA B 1 71 ? 4.602 12.227 16.703 1 98.88 71 ALA B O 1
ATOM 1876 N N . GLU B 1 72 ? 4.191 14.094 15.625 1 98.88 72 GLU B N 1
ATOM 1877 C CA . GLU B 1 72 ? 3.162 14.5 16.578 1 98.88 72 GLU B CA 1
ATOM 1878 C C . GLU B 1 72 ? 1.765 14.188 16.047 1 98.88 72 GLU B C 1
ATOM 1880 O O . GLU B 1 72 ? 1.487 14.383 14.867 1 98.88 72 GLU B O 1
ATOM 1885 N N . VAL B 1 73 ? 0.963 13.625 16.906 1 98.88 73 VAL B N 1
ATOM 1886 C CA . VAL B 1 73 ? -0.426 13.336 16.578 1 98.88 73 VAL B CA 1
ATOM 1887 C C . VAL B 1 73 ? -1.355 14.031 17.562 1 98.88 73 VAL B C 1
ATOM 1889 O O . VAL B 1 73 ? -1.252 13.82 18.781 1 98.88 73 VAL B O 1
ATOM 1892 N N . ARG B 1 74 ? -2.18 14.852 17.062 1 98.56 74 ARG B N 1
ATOM 1893 C CA . ARG B 1 74 ? -3.121 15.586 17.891 1 98.56 74 ARG B CA 1
ATOM 1894 C C . ARG B 1 74 ? -4.551 15.422 17.391 1 98.56 74 ARG B C 1
ATOM 1896 O O . ARG B 1 74 ? -4.785 15.422 16.172 1 98.56 74 ARG B O 1
ATOM 1903 N N . PRO B 1 75 ? -5.453 15.273 18.359 1 97.62 75 PRO B N 1
ATOM 1904 C CA . PRO B 1 75 ? -6.848 15.352 17.922 1 97.62 75 PRO B CA 1
ATOM 1905 C C . PRO B 1 75 ? -7.207 16.719 17.344 1 97.62 75 PRO B C 1
ATOM 1907 O O . PRO B 1 75 ? -6.727 17.75 17.844 1 97.62 75 PRO B O 1
ATOM 1910 N N . GLY B 1 76 ? -7.945 16.734 16.266 1 96.69 76 GLY B N 1
ATOM 1911 C CA . GLY B 1 76 ? -8.391 17.984 15.688 1 96.69 76 GLY B CA 1
ATOM 1912 C C . GLY B 1 76 ? -9.078 17.828 14.352 1 96.69 76 GLY B C 1
ATOM 1913 O O . GLY B 1 76 ? -8.562 17.141 13.461 1 96.69 76 GLY B O 1
ATOM 1914 N N . VAL B 1 77 ? -10.227 18.406 14.242 1 96.81 77 VAL B N 1
ATOM 1915 C CA . VAL B 1 77 ? -10.93 18.469 12.969 1 96.81 77 VAL B CA 1
ATOM 1916 C C . VAL B 1 77 ? -10.492 19.719 12.211 1 96.81 77 VAL B C 1
ATOM 1918 O O . VAL B 1 77 ? -10.578 20.828 12.734 1 96.81 77 VAL B O 1
ATOM 1921 N N . VAL B 1 78 ? -9.969 19.516 11.016 1 97.88 78 VAL B N 1
ATOM 1922 C CA . VAL B 1 78 ? -9.555 20.641 10.195 1 97.88 78 VAL B CA 1
ATOM 1923 C C . VAL B 1 78 ? -10.766 21.234 9.477 1 97.88 78 VAL B C 1
ATOM 1925 O O . VAL B 1 78 ? -11.477 20.531 8.758 1 97.88 78 VAL B O 1
ATOM 1928 N N . LYS B 1 79 ? -10.945 22.516 9.609 1 94.06 79 LYS B N 1
ATOM 1929 C CA . LYS B 1 79 ? -12.133 23.172 9.07 1 94.06 79 LYS B CA 1
ATOM 1930 C C . LYS B 1 79 ? -11.766 24.188 8 1 94.06 79 LYS B C 1
ATOM 1932 O O . LYS B 1 79 ? -12.625 24.656 7.246 1 94.06 79 LYS B O 1
ATOM 1937 N N . GLY B 1 80 ? -10.492 24.531 7.988 1 96.75 80 GLY B N 1
ATOM 1938 C CA . GLY B 1 80 ? -10.055 25.562 7.07 1 96.75 80 GLY B CA 1
ATOM 1939 C C . GLY B 1 80 ? -8.57 25.484 6.738 1 96.75 80 GLY B C 1
ATOM 1940 O O . GLY B 1 80 ? -7.793 24.906 7.496 1 96.75 80 GLY B O 1
ATOM 1941 N N . VAL B 1 81 ? -8.227 26.094 5.578 1 98.31 81 VAL B N 1
ATOM 1942 C CA . VAL B 1 81 ? -6.84 26.172 5.145 1 98.31 81 VAL B CA 1
ATOM 1943 C C . VAL B 1 81 ? -6.637 27.438 4.309 1 98.31 81 VAL B C 1
ATOM 1945 O O . VAL B 1 81 ? -7.52 27.828 3.547 1 98.31 81 VAL B O 1
ATOM 1948 N N . ARG B 1 82 ? -5.59 28.125 4.566 1 96.38 82 ARG B N 1
ATOM 1949 C CA . ARG B 1 82 ? -5.195 29.297 3.779 1 96.38 82 ARG B CA 1
ATOM 1950 C C . ARG B 1 82 ? -3.717 29.234 3.412 1 96.38 82 ARG B C 1
ATOM 1952 O O . ARG B 1 82 ? -2.885 28.828 4.227 1 96.38 82 ARG B O 1
ATOM 1959 N N . ASP B 1 83 ? -3.465 29.531 2.184 1 96.62 83 ASP B N 1
ATOM 1960 C CA . ASP B 1 83 ? -2.08 29.688 1.752 1 96.62 83 ASP B CA 1
ATOM 1961 C C . ASP B 1 83 ? -1.622 31.141 1.904 1 96.62 83 ASP B C 1
ATOM 1963 O O . ASP B 1 83 ? -2.107 32.031 1.198 1 96.62 83 ASP B O 1
ATOM 1967 N N . MET B 1 84 ? -0.71 31.391 2.834 1 95.94 84 MET B N 1
ATOM 1968 C CA . MET B 1 84 ? -0.226 32.719 3.133 1 95.94 84 MET B CA 1
ATOM 1969 C C . MET B 1 84 ? 1.055 33.031 2.361 1 95.94 84 MET B C 1
ATOM 1971 O O . MET B 1 84 ? 1.974 33.656 2.896 1 95.94 84 MET B O 1
ATOM 1975 N N . GLY B 1 85 ? 1.209 32.594 1.165 1 92.88 85 GLY B N 1
ATOM 1976 C CA . GLY B 1 85 ? 2.391 32.844 0.35 1 92.88 85 GLY B CA 1
ATOM 1977 C C . GLY B 1 85 ? 3.506 31.844 0.618 1 92.88 85 GLY B C 1
ATOM 1978 O O . GLY B 1 85 ? 4.617 32.219 0.983 1 92.88 85 GLY B O 1
ATOM 1979 N N . GLY B 1 86 ? 3.205 30.688 0.658 1 90.75 86 GLY B N 1
ATOM 1980 C CA . GLY B 1 86 ? 4.207 29.641 0.807 1 90.75 86 GLY B CA 1
ATOM 1981 C C . GLY B 1 86 ? 4.102 28.906 2.125 1 90.75 86 GLY B C 1
ATOM 1982 O O . GLY B 1 86 ? 4.832 27.938 2.359 1 90.75 86 GLY B O 1
ATOM 1983 N N . VAL B 1 87 ? 3.248 29.5 2.975 1 97.31 87 VAL B N 1
ATOM 1984 C CA . VAL B 1 87 ? 2.971 28.828 4.246 1 97.31 87 VAL B CA 1
ATOM 1985 C C . VAL B 1 87 ? 1.472 28.578 4.383 1 97.31 87 VAL B C 1
ATOM 1987 O O . VAL B 1 87 ? 0.665 29.5 4.246 1 97.31 87 VAL B O 1
ATOM 1990 N N . PHE B 1 88 ? 1.178 27.312 4.652 1 98.56 88 PHE B N 1
ATOM 1991 C CA . PHE B 1 88 ? -0.227 26.984 4.859 1 98.56 88 PHE B CA 1
ATOM 1992 C C . PHE B 1 88 ? -0.632 27.219 6.309 1 98.56 88 PHE B C 1
ATOM 1994 O O . PHE B 1 88 ? 0.072 26.797 7.23 1 98.56 88 PHE B O 1
ATOM 2001 N N . GLU B 1 89 ? -1.716 27.891 6.496 1 98.62 89 GLU B N 1
ATOM 2002 C CA . GLU B 1 89 ? -2.387 27.969 7.793 1 98.62 89 GLU B CA 1
ATOM 2003 C C . GLU B 1 89 ? -3.58 27.016 7.852 1 98.62 89 GLU B C 1
ATOM 2005 O O . GLU B 1 89 ? -4.512 27.141 7.055 1 98.62 89 GLU B O 1
ATOM 2010 N N . VAL B 1 90 ? -3.482 26.109 8.766 1 98.44 90 VAL B N 1
ATOM 2011 C CA . VAL B 1 90 ? -4.516 25.094 8.922 1 98.44 90 VAL B CA 1
ATOM 2012 C C . VAL B 1 90 ? -5.312 25.359 10.203 1 98.44 90 VAL B C 1
ATOM 2014 O O . VAL B 1 90 ? -4.746 25.406 11.297 1 98.44 90 VAL B O 1
ATOM 2017 N N . GLU B 1 91 ? -6.59 25.484 10.047 1 98.12 91 GLU B N 1
ATOM 2018 C CA . GLU B 1 91 ? -7.445 25.906 11.148 1 98.12 91 GLU B CA 1
ATOM 2019 C C . GLU B 1 91 ? -8.18 24.719 11.766 1 98.12 91 GLU B C 1
ATOM 2021 O O . GLU B 1 91 ? -8.789 23.922 11.055 1 98.12 91 GLU B O 1
ATOM 2026 N N . THR B 1 92 ? -8.062 24.609 13.047 1 96.12 92 THR B N 1
ATOM 2027 C CA . THR B 1 92 ? -8.852 23.688 13.852 1 96.12 92 THR B CA 1
ATOM 2028 C C . THR B 1 92 ? -9.609 24.438 14.945 1 96.12 92 THR B C 1
ATOM 2030 O O . THR B 1 92 ? -9.531 25.656 15.031 1 96.12 92 THR B O 1
ATOM 2033 N N . GLU B 1 93 ? -10.398 23.672 15.75 1 93.19 93 GLU B N 1
ATOM 2034 C CA . GLU B 1 93 ? -11.109 24.297 16.859 1 93.19 93 GLU B CA 1
ATOM 2035 C C . GLU B 1 93 ? -10.133 24.828 17.906 1 93.19 93 GLU B C 1
ATOM 2037 O O . GLU B 1 93 ? -10.43 25.781 18.609 1 93.19 93 GLU B O 1
ATOM 2042 N N . GLU B 1 94 ? -8.953 24.25 17.938 1 93.06 94 GLU B N 1
ATOM 2043 C CA . GLU B 1 94 ? -7.98 24.594 18.969 1 93.06 94 GLU B CA 1
ATOM 2044 C C . GLU B 1 94 ? -7.082 25.734 18.516 1 93.06 94 GLU B C 1
ATOM 2046 O O . GLU B 1 94 ? -6.336 26.297 19.328 1 93.06 94 GLU B O 1
ATOM 2051 N N . GLY B 1 95 ? -7.16 26.109 17.297 1 95.44 95 GLY B N 1
ATOM 2052 C CA . GLY B 1 95 ? -6.309 27.172 16.797 1 95.44 95 GLY B CA 1
ATOM 2053 C C . GLY B 1 95 ? -5.754 26.922 15.414 1 95.44 95 GLY B C 1
ATOM 2054 O O . GLY B 1 95 ? -6.336 26.156 14.641 1 95.44 95 GLY B O 1
ATOM 2055 N N . VAL B 1 96 ? -4.719 27.641 15.109 1 97.69 96 VAL B N 1
ATOM 2056 C CA . VAL B 1 96 ? -4.141 27.594 13.773 1 97.69 96 VAL B CA 1
ATOM 2057 C C . VAL B 1 96 ? -2.744 26.969 13.828 1 97.69 96 VAL B C 1
ATOM 2059 O O . VAL B 1 96 ? -1.962 27.281 14.734 1 97.69 96 VAL B O 1
ATOM 2062 N N . GLU B 1 97 ? -2.504 26.016 12.953 1 98.31 97 GLU B N 1
ATOM 2063 C CA . GLU B 1 97 ? -1.174 25.453 12.75 1 98.31 97 GLU B CA 1
ATOM 2064 C C . GLU B 1 97 ? -0.604 25.859 11.391 1 98.31 97 GLU B C 1
ATOM 2066 O O . GLU B 1 97 ? -1.35 26.016 10.422 1 98.31 97 GLU B O 1
ATOM 2071 N N . LYS B 1 98 ? 0.66 26.016 11.328 1 98.62 98 LYS B N 1
ATOM 2072 C CA . LYS B 1 98 ? 1.324 26.453 10.102 1 98.62 98 LYS B CA 1
ATOM 2073 C C . LYS B 1 98 ? 2.258 25.359 9.57 1 98.62 98 LYS B C 1
ATOM 2075 O O . LYS B 1 98 ? 2.924 24.672 10.352 1 98.62 98 LYS B O 1
ATOM 2080 N N . ALA B 1 99 ? 2.252 25.172 8.25 1 98.75 99 ALA B N 1
ATOM 2081 C CA . ALA B 1 99 ? 3.123 24.172 7.652 1 98.75 99 ALA B CA 1
ATOM 2082 C C . ALA B 1 99 ? 3.582 24.594 6.262 1 98.75 99 ALA B C 1
ATOM 2084 O O . ALA B 1 99 ? 2.953 25.453 5.629 1 98.75 99 ALA B O 1
ATOM 2085 N N . GLU B 1 100 ? 4.652 24.016 5.816 1 98.62 100 GLU B N 1
ATOM 2086 C CA . GLU B 1 100 ? 5.156 24.25 4.469 1 98.62 100 GLU B CA 1
ATOM 2087 C C . GLU B 1 100 ? 4.402 23.406 3.443 1 98.62 100 GLU B C 1
ATOM 2089 O O . GLU B 1 100 ? 4.25 23.812 2.289 1 98.62 100 GLU B O 1
ATOM 2094 N N . ARG B 1 101 ? 3.939 22.281 3.832 1 98.75 101 ARG B N 1
ATOM 2095 C CA . ARG B 1 101 ? 3.271 21.328 2.943 1 98.75 101 ARG B CA 1
ATOM 2096 C C . ARG B 1 101 ? 2.07 20.688 3.631 1 98.75 101 ARG B C 1
ATOM 2098 O O . ARG B 1 101 ? 1.999 20.656 4.863 1 98.75 101 ARG B O 1
ATOM 2105 N N . LEU B 1 102 ? 1.193 20.219 2.809 1 98.88 102 LEU B N 1
ATOM 2106 C CA . LEU B 1 102 ? 0.023 19.484 3.293 1 98.88 102 LEU B CA 1
ATOM 2107 C C . LEU B 1 102 ? -0.063 18.109 2.652 1 98.88 102 LEU B C 1
ATOM 2109 O O . LEU B 1 102 ? 0.233 17.953 1.466 1 98.88 102 LEU B O 1
ATOM 2113 N N . LEU B 1 103 ? -0.407 17.188 3.434 1 98.94 103 LEU B N 1
ATOM 2114 C CA . LEU B 1 103 ? -0.8 15.859 2.963 1 98.94 103 LEU B CA 1
ATOM 2115 C C . LEU B 1 103 ? -2.225 15.531 3.396 1 98.94 103 LEU B C 1
ATOM 2117 O O . LEU B 1 103 ? -2.494 15.375 4.59 1 98.94 103 LEU B O 1
ATOM 2121 N N . LEU B 1 104 ? -3.076 15.43 2.434 1 98.88 104 LEU B N 1
ATOM 2122 C CA . LEU B 1 104 ? -4.492 15.203 2.697 1 98.88 104 LEU B CA 1
ATOM 2123 C C . LEU B 1 104 ? -4.812 13.711 2.709 1 98.88 104 LEU B C 1
ATOM 2125 O O . LEU B 1 104 ? -4.695 13.039 1.683 1 98.88 104 LEU B O 1
ATOM 2129 N N . CYS B 1 105 ? -5.168 13.188 3.834 1 98.62 105 CYS B N 1
ATOM 2130 C CA . CYS B 1 105 ? -5.613 11.82 4.07 1 98.62 105 CYS B CA 1
ATOM 2131 C C . CYS B 1 105 ? -7.016 11.789 4.664 1 98.62 105 CYS B C 1
ATOM 2133 O O . CYS B 1 105 ? -7.25 11.141 5.684 1 98.62 105 CYS B O 1
ATOM 2135 N N . THR B 1 106 ? -7.965 12.328 3.951 1 97.5 106 THR B N 1
ATOM 2136 C CA . THR B 1 106 ? -9.242 12.727 4.535 1 97.5 106 THR B CA 1
ATOM 2137 C C . THR B 1 106 ? -10.383 11.883 3.979 1 97.5 106 THR B C 1
ATOM 2139 O O . THR B 1 106 ? -11.531 12.328 3.934 1 97.5 106 THR B O 1
ATOM 2142 N N . HIS B 1 107 ? -10.133 10.742 3.498 1 96.19 107 HIS B N 1
ATOM 2143 C CA . HIS B 1 107 ? -11.133 9.93 2.82 1 96.19 107 HIS B CA 1
ATOM 2144 C C . HIS B 1 107 ? -11.805 10.711 1.697 1 96.19 107 HIS B C 1
ATOM 2146 O O . HIS B 1 107 ? -11.133 11.305 0.853 1 96.19 107 HIS B O 1
ATOM 2152 N N . LYS B 1 108 ? -13.125 10.789 1.648 1 96.19 108 LYS B N 1
ATOM 2153 C CA . LYS B 1 108 ? -13.828 11.453 0.56 1 96.19 108 LYS B CA 1
ATOM 2154 C C . LYS B 1 108 ? -14.297 12.844 0.98 1 96.19 108 LYS B C 1
ATOM 2156 O O . LYS B 1 108 ? -15.117 13.461 0.297 1 96.19 108 LYS B O 1
ATOM 2161 N N . ASP B 1 109 ? -13.773 13.344 2.096 1 95.75 109 ASP B N 1
ATOM 2162 C CA . ASP B 1 109 ? -14.18 14.648 2.605 1 95.75 109 ASP B CA 1
ATOM 2163 C C . ASP B 1 109 ? -13.82 15.758 1.621 1 95.75 109 ASP B C 1
ATOM 2165 O O . ASP B 1 109 ? -12.648 15.969 1.312 1 95.75 109 ASP B O 1
ATOM 2169 N N . PRO B 1 110 ? -14.758 16.516 1.135 1 95.75 110 PRO B N 1
ATOM 2170 C CA . PRO B 1 110 ? -14.492 17.516 0.085 1 95.75 110 PRO B CA 1
ATOM 2171 C C . PRO B 1 110 ? -14.039 18.859 0.643 1 95.75 110 PRO B C 1
ATOM 2173 O O . PRO B 1 110 ? -13.648 19.75 -0.12 1 95.75 110 PRO B O 1
ATOM 2176 N N . THR B 1 111 ? -14.008 19.078 1.918 1 95.62 111 THR B N 1
ATOM 2177 C CA . THR B 1 111 ? -13.836 20.375 2.535 1 95.62 111 THR B CA 1
ATOM 2178 C C . THR B 1 111 ? -12.508 21 2.107 1 95.62 111 THR B C 1
ATOM 2180 O O . THR B 1 111 ? -12.492 22.062 1.466 1 95.62 111 THR B O 1
ATOM 2183 N N . LEU B 1 112 ? -11.43 20.375 2.324 1 97 112 LEU B N 1
ATOM 2184 C CA . LEU B 1 112 ? -10.117 20.953 2.061 1 97 112 LEU B CA 1
ATOM 2185 C C . LEU B 1 112 ? -9.844 21.016 0.562 1 97 112 LEU B C 1
ATOM 2187 O O . LEU B 1 112 ? -9.328 22.031 0.065 1 97 112 LEU B O 1
ATOM 2191 N N . PRO B 1 113 ? -10.172 19.922 -0.172 1 97.25 113 PRO B N 1
ATOM 2192 C CA . PRO B 1 113 ? -10.016 20.047 -1.623 1 97.25 113 PRO B CA 1
ATOM 2193 C C . PRO B 1 113 ? -10.781 21.25 -2.197 1 97.25 113 PRO B C 1
ATOM 2195 O O . PRO B 1 113 ? -10.281 21.922 -3.098 1 97.25 113 PRO B O 1
ATOM 2198 N N . SER B 1 114 ? -11.953 21.5 -1.717 1 97 114 SER B N 1
ATOM 2199 C CA . SER B 1 114 ? -12.758 22.625 -2.199 1 97 114 SER B CA 1
ATOM 2200 C C . SER B 1 114 ? -12.117 23.969 -1.833 1 97 114 SER B C 1
ATOM 2202 O O . SER B 1 114 ? -12.031 24.859 -2.67 1 97 114 SER B O 1
ATOM 2204 N N . LEU B 1 115 ? -11.672 24.094 -0.633 1 96.62 115 LEU B N 1
ATOM 2205 C CA . LEU B 1 115 ? -11.086 25.344 -0.149 1 96.62 115 LEU B CA 1
ATOM 2206 C C . LEU B 1 115 ? -9.812 25.672 -0.924 1 96.62 115 LEU B C 1
ATOM 2208 O O . LEU B 1 115 ? -9.508 26.844 -1.146 1 96.62 115 LEU B O 1
ATOM 2212 N N . LEU B 1 116 ? -9.117 24.656 -1.388 1 97.44 116 LEU B N 1
ATOM 2213 C CA . LEU B 1 116 ? -7.852 24.844 -2.09 1 97.44 116 LEU B CA 1
ATOM 2214 C C . LEU B 1 116 ? -8.07 24.844 -3.6 1 97.44 116 LEU B C 1
ATOM 2216 O O . LEU B 1 116 ? -7.125 25.078 -4.363 1 97.44 116 LEU B O 1
ATOM 2220 N N . GLY B 1 117 ? -9.32 24.562 -4.023 1 97.56 117 GLY B N 1
ATOM 2221 C CA . GLY B 1 117 ? -9.617 24.516 -5.445 1 97.56 117 GLY B CA 1
ATOM 2222 C C . GLY B 1 117 ? -8.922 23.375 -6.172 1 97.56 117 GLY B C 1
ATOM 2223 O O . GLY B 1 117 ? -8.461 23.547 -7.301 1 97.56 117 GLY B O 1
ATOM 2224 N N . LEU B 1 118 ? -8.82 22.219 -5.531 1 98.44 118 LEU B N 1
ATOM 2225 C CA . LEU B 1 118 ? -8.133 21.094 -6.141 1 98.44 118 LEU B CA 1
ATOM 2226 C C . LEU B 1 118 ? -8.969 20.484 -7.262 1 98.44 118 LEU B C 1
ATOM 2228 O O . LEU B 1 118 ? -10.195 20.422 -7.164 1 98.44 118 LEU B O 1
ATOM 2232 N N . THR B 1 119 ? -8.266 19.953 -8.312 1 98.44 119 THR B N 1
ATOM 2233 C CA . THR B 1 119 ? -8.938 19.141 -9.328 1 98.44 119 THR B CA 1
ATOM 2234 C C . THR B 1 119 ? -9.43 17.828 -8.727 1 98.44 119 THR B C 1
ATOM 2236 O O . THR B 1 119 ? -8.719 17.188 -7.938 1 98.44 119 THR B O 1
ATOM 2239 N N . ARG B 1 120 ? -10.656 17.391 -9.164 1 97.69 120 ARG B N 1
ATOM 2240 C CA . ARG B 1 120 ? -11.25 16.188 -8.602 1 97.69 120 ARG B CA 1
ATOM 2241 C C . ARG B 1 120 ? -11.609 15.188 -9.695 1 97.69 120 ARG B C 1
ATOM 2243 O O . ARG B 1 120 ? -11.844 15.578 -10.844 1 97.69 120 ARG B O 1
ATOM 2250 N N . ARG B 1 121 ? -11.5 13.945 -9.375 1 96.31 121 ARG B N 1
ATOM 2251 C CA . ARG B 1 121 ? -12.062 12.844 -10.141 1 96.31 121 ARG B CA 1
ATOM 2252 C C . ARG B 1 121 ? -13.211 12.18 -9.383 1 96.31 121 ARG B C 1
ATOM 2254 O O . ARG B 1 121 ? -12.992 11.227 -8.633 1 96.31 121 ARG B O 1
ATOM 2261 N N . GLY B 1 122 ? -14.469 12.672 -9.695 1 96.25 122 GLY B N 1
ATOM 2262 C CA . GLY B 1 122 ? -15.578 12.25 -8.852 1 96.25 122 GLY B CA 1
ATOM 2263 C C . GLY B 1 122 ? -15.445 12.719 -7.414 1 96.25 122 GLY B C 1
ATOM 2264 O O . GLY B 1 122 ? -15.242 13.906 -7.16 1 96.25 122 GLY B O 1
ATOM 2265 N N . ALA B 1 123 ? -15.461 11.742 -6.48 1 96.31 123 ALA B N 1
ATOM 2266 C CA . ALA B 1 123 ? -15.398 12.055 -5.059 1 96.31 123 ALA B CA 1
ATOM 2267 C C . ALA B 1 123 ? -13.953 12.164 -4.582 1 96.31 123 ALA B C 1
ATOM 2269 O O . ALA B 1 123 ? -13.695 12.516 -3.43 1 96.31 123 ALA B O 1
ATOM 2270 N N . TYR B 1 124 ? -13.031 11.992 -5.492 1 98.06 124 TYR B N 1
ATOM 2271 C CA . TYR B 1 124 ? -11.641 11.828 -5.066 1 98.06 124 TYR B CA 1
ATOM 2272 C C . TYR B 1 124 ? -10.781 12.977 -5.574 1 98.06 124 TYR B C 1
ATOM 2274 O O . TYR B 1 124 ? -11.102 13.609 -6.582 1 98.06 124 TYR B O 1
ATOM 2282 N N . ILE B 1 125 ? -9.719 13.258 -4.836 1 98.69 125 ILE B N 1
ATOM 2283 C CA . ILE B 1 125 ? -8.734 14.242 -5.266 1 98.69 125 ILE B CA 1
ATOM 2284 C C . ILE B 1 125 ? -7.934 13.695 -6.445 1 98.69 125 ILE B C 1
ATOM 2286 O O . ILE B 1 125 ? -7.445 12.562 -6.398 1 98.69 125 ILE B O 1
ATOM 2290 N N . ASP B 1 126 ? -7.898 14.469 -7.539 1 98.56 126 ASP B N 1
ATOM 2291 C CA . ASP B 1 126 ? -7.055 14.078 -8.664 1 98.56 126 ASP B CA 1
ATOM 2292 C C . ASP B 1 126 ? -5.578 14.289 -8.344 1 98.56 126 ASP B C 1
ATOM 2294 O O . ASP B 1 126 ? -5.18 15.367 -7.898 1 98.56 126 ASP B O 1
ATOM 2298 N N . THR B 1 127 ? -4.797 13.258 -8.477 1 98.56 127 THR B N 1
ATOM 2299 C CA . THR B 1 127 ? -3.359 13.352 -8.25 1 98.56 127 THR B CA 1
ATOM 2300 C C . THR B 1 127 ? -2.588 12.656 -9.367 1 98.56 127 THR B C 1
ATOM 2302 O O . THR B 1 127 ? -3.16 11.891 -10.141 1 98.56 127 THR B O 1
ATOM 2305 N N . ASP B 1 128 ? -1.356 12.969 -9.461 1 97.56 128 ASP B N 1
ATOM 2306 C CA . ASP B 1 128 ? -0.486 12.086 -10.242 1 97.56 128 ASP B CA 1
ATOM 2307 C C . ASP B 1 128 ? -0.138 10.828 -9.453 1 97.56 128 ASP B C 1
ATOM 2309 O O . ASP B 1 128 ? -0.702 10.578 -8.383 1 97.56 128 ASP B O 1
ATOM 2313 N N . GLU B 1 129 ? 0.722 9.969 -9.945 1 95.12 129 GLU B N 1
ATOM 2314 C CA . GLU B 1 129 ? 1.04 8.68 -9.344 1 95.12 129 GLU B CA 1
ATOM 2315 C C . GLU B 1 129 ? 1.644 8.859 -7.949 1 95.12 129 GLU B C 1
ATOM 2317 O O . GLU B 1 129 ? 1.363 8.078 -7.039 1 95.12 129 GLU B O 1
ATOM 2322 N N . GLY B 1 130 ? 2.455 9.922 -7.812 1 97.25 130 GLY B N 1
ATOM 2323 C CA . GLY B 1 130 ? 3.162 10.141 -6.562 1 97.25 130 GLY B CA 1
ATOM 2324 C C . GLY B 1 130 ? 2.32 10.859 -5.52 1 97.25 130 GLY B C 1
ATOM 2325 O O . GLY B 1 130 ? 2.795 11.141 -4.418 1 97.25 130 GLY B O 1
ATOM 2326 N N . GLY B 1 131 ? 1.072 11.203 -5.816 1 98.56 131 GLY B N 1
ATOM 2327 C CA . GLY B 1 131 ? 0.168 11.797 -4.848 1 98.56 131 GLY B CA 1
ATOM 2328 C C . GLY B 1 131 ? 0.137 13.312 -4.914 1 98.56 131 GLY B C 1
ATOM 2329 O O . GLY B 1 131 ? -0.52 13.961 -4.098 1 98.56 131 GLY B O 1
ATOM 2330 N N . ARG B 1 132 ? 0.839 13.914 -5.883 1 98.81 132 ARG B N 1
ATOM 2331 C CA . ARG B 1 132 ? 0.825 15.367 -6.043 1 98.81 132 ARG B CA 1
ATOM 2332 C C . ARG B 1 132 ? -0.517 15.844 -6.586 1 98.81 132 ARG B C 1
ATOM 2334 O O . ARG B 1 132 ? -1.063 15.25 -7.516 1 98.81 132 ARG B O 1
ATOM 2341 N N . THR B 1 133 ? -1.01 16.906 -6.023 1 98.81 133 THR B N 1
ATOM 2342 C CA . THR B 1 133 ? -2.266 17.484 -6.484 1 98.81 133 THR B CA 1
ATOM 2343 C C . THR B 1 133 ? -2.008 18.641 -7.461 1 98.81 133 THR B C 1
ATOM 2345 O O . THR B 1 133 ? -0.862 18.875 -7.848 1 98.81 133 THR B O 1
ATOM 2348 N N . SER B 1 134 ? -3.107 19.297 -7.895 1 98.44 134 SER B N 1
ATOM 2349 C CA . SER B 1 134 ? -3 20.422 -8.805 1 98.44 134 SER B CA 1
ATOM 2350 C C . SER B 1 134 ? -2.477 21.672 -8.094 1 98.44 134 SER B C 1
ATOM 2352 O O . SER B 1 134 ? -2.156 22.672 -8.734 1 98.44 134 SER B O 1
ATOM 2354 N N . TYR B 1 135 ? -2.424 21.656 -6.734 1 98.06 135 TYR B N 1
ATOM 2355 C CA . TYR B 1 135 ? -1.923 22.766 -5.945 1 98.06 135 TYR B CA 1
ATOM 2356 C C . TYR B 1 135 ? -0.51 22.5 -5.445 1 98.06 135 TYR B C 1
ATOM 2358 O O . TYR B 1 135 ? -0.261 21.469 -4.801 1 98.06 135 TYR B O 1
ATOM 2366 N N . PRO B 1 136 ? 0.422 23.375 -5.707 1 96.81 13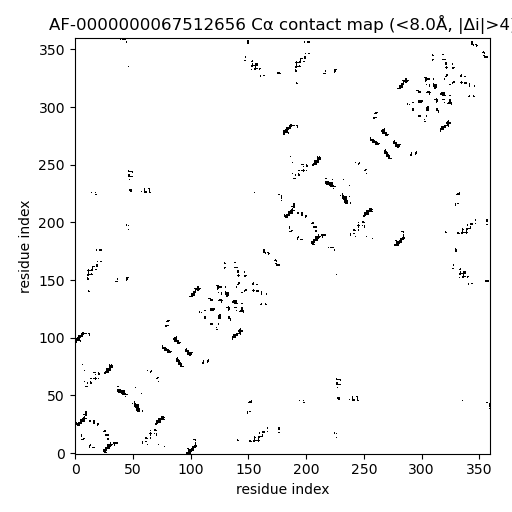6 PRO B N 1
ATOM 2367 C CA . PRO B 1 136 ? 1.81 23.141 -5.297 1 96.81 136 PRO B CA 1
ATOM 2368 C C . PRO B 1 136 ? 1.944 22.844 -3.807 1 96.81 136 PRO B C 1
ATOM 2370 O O . PRO B 1 136 ? 1.264 23.469 -2.984 1 96.81 136 PRO B O 1
ATOM 2373 N N . ARG B 1 137 ? 2.742 21.812 -3.434 1 98.06 137 ARG B N 1
ATOM 2374 C CA . ARG B 1 137 ? 3.143 21.438 -2.078 1 98.06 137 ARG B CA 1
ATOM 2375 C C . ARG B 1 137 ? 1.984 20.797 -1.319 1 98.06 137 ARG B C 1
ATOM 2377 O O . ARG B 1 137 ? 2.041 20.656 -0.096 1 98.06 137 ARG B O 1
ATOM 2384 N N . VAL B 1 138 ? 0.876 20.453 -2.037 1 98.88 138 VAL B N 1
ATOM 2385 C CA . VAL B 1 138 ? -0.241 19.719 -1.459 1 98.88 138 VAL B CA 1
ATOM 2386 C C . VAL B 1 138 ? -0.32 18.328 -2.084 1 98.88 138 VAL B C 1
ATOM 2388 O O . VAL B 1 138 ? -0.338 18.188 -3.311 1 98.88 138 VAL B O 1
ATOM 2391 N N . TYR B 1 139 ? -0.329 17.312 -1.25 1 98.94 139 TYR B N 1
ATOM 2392 C CA . TYR B 1 139 ? -0.403 15.914 -1.646 1 98.94 139 TYR B CA 1
ATOM 2393 C C . TYR B 1 139 ? -1.663 15.258 -1.094 1 98.94 139 TYR B C 1
ATOM 2395 O O . TYR B 1 139 ? -2.314 15.805 -0.201 1 98.94 139 TYR B O 1
ATOM 2403 N N . ALA B 1 140 ? -2.008 14.117 -1.65 1 98.94 140 ALA B N 1
ATOM 2404 C CA . ALA B 1 140 ? -3.104 13.305 -1.124 1 98.94 140 ALA B CA 1
ATOM 2405 C C . ALA B 1 140 ? -2.76 11.82 -1.174 1 98.94 140 ALA B C 1
ATOM 2407 O O . ALA B 1 140 ? -2.039 11.375 -2.068 1 98.94 140 ALA B O 1
ATOM 2408 N N . ALA B 1 141 ? -3.287 11.062 -0.259 1 98.75 141 ALA B N 1
ATOM 2409 C CA . ALA B 1 141 ? -3.016 9.633 -0.169 1 98.75 141 ALA B CA 1
ATOM 2410 C C . ALA B 1 141 ? -4.246 8.867 0.315 1 98.75 141 ALA B C 1
ATOM 2412 O O . ALA B 1 141 ? -5.148 9.453 0.921 1 98.75 141 ALA B O 1
ATOM 2413 N N . GLY B 1 142 ? -4.254 7.578 0.043 1 98.31 142 GLY B N 1
ATOM 2414 C CA . GLY B 1 142 ? -5.312 6.691 0.505 1 98.31 142 GLY B CA 1
ATOM 2415 C C . GLY B 1 142 ? -6.637 6.926 -0.198 1 98.31 142 GLY B C 1
ATOM 2416 O O . GLY B 1 142 ? -6.668 7.195 -1.4 1 98.31 142 GLY B O 1
ATOM 2417 N N . VAL B 1 143 ? -7.699 6.832 0.55 1 97.56 143 VAL B N 1
ATOM 2418 C CA . VAL B 1 143 ? -9.047 6.902 -0.012 1 97.56 143 VAL B CA 1
ATOM 2419 C C . VAL B 1 143 ? -9.297 8.305 -0.566 1 97.56 143 VAL B C 1
ATOM 2421 O O . VAL B 1 143 ? -10.039 8.461 -1.542 1 97.56 143 VAL B O 1
ATOM 2424 N N . ALA B 1 144 ? -8.562 9.32 -0.029 1 98.25 144 ALA B N 1
ATOM 2425 C CA . ALA B 1 144 ? -8.742 10.688 -0.499 1 98.25 144 ALA B CA 1
ATOM 2426 C C . ALA B 1 144 ? -8.484 10.797 -1.999 1 98.25 144 ALA B C 1
ATOM 2428 O O . ALA B 1 144 ? -9.086 11.617 -2.686 1 98.25 144 ALA B O 1
ATOM 2429 N N . ARG B 1 145 ? -7.574 9.969 -2.459 1 98 145 ARG B N 1
ATOM 2430 C CA . ARG B 1 145 ? -7.277 10.047 -3.887 1 98 145 ARG B CA 1
ATOM 2431 C C . ARG B 1 145 ? -7.754 8.789 -4.609 1 98 145 ARG B C 1
ATOM 2433 O O . ARG B 1 145 ? -7.289 8.484 -5.711 1 98 145 ARG B O 1
ATOM 2440 N N . GLY B 1 146 ? -8.578 8.023 -3.977 1 95.81 146 GLY B N 1
ATOM 2441 C CA . GLY B 1 146 ? -9.336 6.992 -4.664 1 95.81 146 GLY B CA 1
ATOM 2442 C C . GLY B 1 146 ? -8.742 5.605 -4.504 1 95.81 146 GLY B C 1
ATOM 2443 O O . GLY B 1 146 ? -9.117 4.68 -5.223 1 95.81 146 GLY B O 1
ATOM 2444 N N . LYS B 1 147 ? -7.797 5.434 -3.678 1 93.88 147 LYS B N 1
ATOM 2445 C CA . LYS B 1 147 ? -7.371 4.074 -3.357 1 93.88 147 LYS B CA 1
ATOM 2446 C C . LYS B 1 147 ? -8.484 3.301 -2.65 1 93.88 147 LYS B C 1
ATOM 2448 O O . LYS B 1 147 ? -9.328 3.895 -1.978 1 93.88 147 LYS B O 1
ATOM 2453 N N . 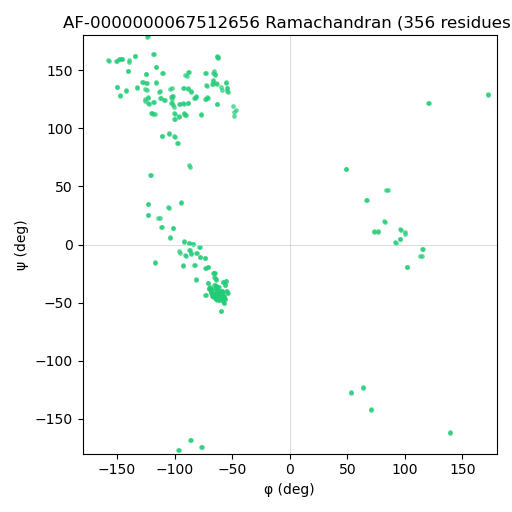VAL B 1 148 ? -8.57 1.982 -2.896 1 85.38 148 VAL B N 1
ATOM 2454 C CA . VAL B 1 148 ? -9.695 1.143 -2.508 1 85.38 148 VAL B CA 1
ATOM 2455 C C . VAL B 1 148 ? -10.07 1.425 -1.055 1 85.38 148 VAL B C 1
ATOM 2457 O O . VAL B 1 148 ? -9.297 1.137 -0.139 1 85.38 148 VAL B O 1
ATOM 2460 N N . PRO B 1 149 ? -11.258 1.937 -0.947 1 84.25 149 PRO B N 1
ATOM 2461 C CA . PRO B 1 149 ? -11.711 2.232 0.413 1 84.25 149 PRO B CA 1
ATOM 2462 C C . PRO B 1 149 ? -11.906 0.976 1.256 1 84.25 149 PRO B C 1
ATOM 2464 O O . PRO B 1 149 ? -12.195 -0.096 0.715 1 84.25 149 PRO B O 1
ATOM 2467 N N . GLY B 1 150 ? -11.672 1.107 2.469 1 87.88 150 GLY B N 1
ATOM 2468 C CA . GLY B 1 150 ? -12.055 0.062 3.404 1 87.88 150 GLY B CA 1
ATOM 2469 C C . GLY B 1 150 ? -10.953 -0.951 3.652 1 87.88 150 GLY B C 1
ATOM 2470 O O . GLY B 1 150 ? -11.164 -1.944 4.352 1 87.88 150 GLY B O 1
ATOM 2471 N N . HIS B 1 151 ? -9.867 -0.781 3.078 1 96.06 151 HIS B N 1
ATOM 2472 C CA . HIS B 1 151 ? -8.758 -1.693 3.336 1 96.06 151 HIS B CA 1
ATOM 2473 C C . HIS B 1 151 ? -7.566 -0.958 3.945 1 96.06 151 HIS B C 1
ATOM 2475 O O . HIS B 1 151 ? -6.863 -0.225 3.248 1 96.06 151 HIS B O 1
ATOM 2481 N N . ALA B 1 152 ? -7.297 -1.275 5.199 1 97.75 152 ALA B N 1
ATOM 2482 C CA . ALA B 1 152 ? -6.305 -0.546 5.98 1 97.75 152 ALA B CA 1
ATOM 2483 C C . ALA B 1 152 ? -4.91 -0.707 5.383 1 97.75 152 ALA B C 1
ATOM 2485 O O . ALA B 1 152 ? -4.141 0.256 5.316 1 97.75 152 ALA B O 1
ATOM 2486 N N . ILE B 1 153 ? -4.566 -1.908 4.867 1 98.62 153 ILE B N 1
ATOM 2487 C CA . ILE B 1 153 ? -3.223 -2.186 4.363 1 98.62 153 ILE B CA 1
ATOM 2488 C C . ILE B 1 153 ? -2.98 -1.397 3.078 1 98.62 153 ILE B C 1
ATOM 2490 O O . ILE B 1 153 ? -1.862 -0.949 2.818 1 98.62 153 ILE B O 1
ATOM 2494 N N . ILE B 1 154 ? -4.047 -1.276 2.262 1 98.56 154 ILE B N 1
ATOM 2495 C CA . ILE B 1 154 ? -3.932 -0.514 1.023 1 98.56 154 ILE B CA 1
ATOM 2496 C C . ILE B 1 154 ? -3.715 0.963 1.346 1 98.56 154 ILE B C 1
ATOM 2498 O O . ILE B 1 154 ? -2.838 1.609 0.769 1 98.56 154 ILE B O 1
ATOM 2502 N N . SER B 1 155 ? -4.453 1.455 2.318 1 98.5 155 SER B N 1
ATOM 2503 C CA . SER B 1 155 ? -4.324 2.842 2.75 1 98.5 155 SER B CA 1
ATOM 2504 C C . SER B 1 155 ? -2.943 3.107 3.346 1 98.5 155 SER B C 1
ATOM 2506 O O . SER B 1 155 ? -2.303 4.109 3.02 1 98.5 155 SER B O 1
ATOM 2508 N N . ALA B 1 156 ? -2.48 2.223 4.203 1 98.81 156 ALA B N 1
ATOM 2509 C CA . ALA B 1 156 ? -1.173 2.391 4.832 1 98.81 156 ALA B CA 1
ATOM 2510 C C . ALA B 1 156 ? -0.056 2.352 3.793 1 98.81 156 ALA B C 1
ATOM 2512 O O . ALA B 1 156 ? 0.87 3.166 3.838 1 98.81 156 ALA B O 1
ATOM 2513 N N . GLY B 1 157 ? -0.175 1.373 2.863 1 98.81 157 GLY B N 1
ATOM 2514 C CA . GLY B 1 157 ? 0.812 1.296 1.798 1 98.81 157 GLY B CA 1
ATOM 2515 C C . GLY B 1 157 ? 0.859 2.545 0.938 1 98.81 157 GLY B C 1
ATOM 2516 O O . GLY B 1 157 ? 1.94 3.02 0.583 1 98.81 157 GLY B O 1
ATOM 2517 N N . ASP B 1 158 ? -0.29 3.051 0.611 1 98.69 158 ASP B N 1
ATOM 2518 C CA . ASP B 1 158 ? -0.346 4.238 -0.234 1 98.69 158 ASP B CA 1
ATOM 2519 C C . ASP B 1 158 ? 0.153 5.473 0.518 1 98.69 158 ASP B C 1
ATOM 2521 O O . ASP B 1 158 ? 0.786 6.352 -0.071 1 98.69 158 ASP B O 1
ATOM 2525 N N . GLY B 1 159 ? -0.176 5.555 1.845 1 98.88 159 GLY B N 1
ATOM 2526 C CA . GLY B 1 159 ? 0.377 6.629 2.654 1 98.88 159 GLY B CA 1
ATOM 2527 C C . GLY B 1 159 ? 1.894 6.672 2.635 1 98.88 159 GLY B C 1
ATOM 2528 O O . GLY B 1 159 ? 2.488 7.734 2.461 1 98.88 159 GLY B O 1
ATOM 2529 N N . ALA B 1 160 ? 2.5 5.539 2.807 1 98.81 160 ALA B N 1
ATOM 2530 C CA . ALA B 1 160 ? 3.955 5.426 2.746 1 98.81 160 ALA B CA 1
ATOM 2531 C C . ALA B 1 160 ? 4.477 5.801 1.362 1 98.81 160 ALA B C 1
ATOM 2533 O O . ALA B 1 160 ? 5.477 6.516 1.241 1 98.81 160 ALA B O 1
ATOM 2534 N N . TYR B 1 161 ? 3.785 5.305 0.34 1 98.75 161 TYR B N 1
ATOM 2535 C CA . TYR B 1 161 ? 4.176 5.555 -1.043 1 98.75 161 TYR B CA 1
ATOM 2536 C C . TYR B 1 161 ? 4.227 7.051 -1.334 1 98.75 161 TYR B C 1
ATOM 2538 O O . TYR B 1 161 ? 5.215 7.551 -1.876 1 98.75 161 TYR B O 1
ATOM 2546 N N . VAL B 1 162 ? 3.182 7.773 -0.959 1 98.75 162 VAL B N 1
ATOM 2547 C CA . VAL B 1 162 ? 3.1 9.211 -1.203 1 98.75 162 VAL B CA 1
ATOM 2548 C C . VAL B 1 162 ? 4.145 9.938 -0.361 1 98.75 162 VAL B C 1
ATOM 2550 O O . VAL B 1 162 ? 4.766 10.898 -0.825 1 98.75 162 VAL B O 1
ATOM 2553 N N . ALA B 1 163 ? 4.359 9.477 0.889 1 98.88 163 ALA B N 1
ATOM 2554 C CA . ALA B 1 163 ? 5.367 10.086 1.749 1 98.88 163 ALA B CA 1
ATOM 2555 C C . ALA B 1 163 ? 6.758 9.977 1.126 1 98.88 163 ALA B C 1
ATOM 2557 O O . ALA B 1 163 ? 7.535 10.938 1.154 1 98.88 163 ALA B O 1
ATOM 2558 N N . VAL B 1 164 ? 7.105 8.844 0.575 1 98.62 164 VAL B N 1
ATOM 2559 C CA . VAL B 1 164 ? 8.398 8.633 -0.062 1 98.62 164 VAL B CA 1
ATOM 2560 C C . VAL B 1 164 ? 8.562 9.594 -1.238 1 98.62 164 VAL B C 1
ATOM 2562 O O . VAL B 1 164 ? 9.633 10.18 -1.427 1 98.62 164 VAL B O 1
ATOM 2565 N N . HIS B 1 165 ? 7.5 9.789 -1.985 1 98.38 165 HIS B N 1
ATOM 2566 C CA . HIS B 1 165 ? 7.547 10.727 -3.105 1 98.38 165 HIS B CA 1
ATOM 2567 C C . HIS B 1 165 ? 7.68 12.164 -2.619 1 98.38 165 HIS B C 1
ATOM 2569 O O . HIS B 1 165 ? 8.414 12.953 -3.205 1 98.38 165 HIS B O 1
ATOM 2575 N N . LEU B 1 166 ? 6.945 12.508 -1.56 1 98.75 166 LEU B N 1
ATOM 2576 C CA . LEU B 1 166 ? 7.027 13.836 -0.973 1 98.75 166 LEU B CA 1
ATOM 2577 C C . LEU B 1 166 ? 8.453 14.141 -0.514 1 98.75 166 LEU B C 1
ATOM 2579 O O . LEU B 1 166 ? 9 15.203 -0.836 1 98.75 166 LEU B O 1
ATOM 2583 N N . VAL B 1 167 ? 9.094 13.203 0.168 1 98.62 167 VAL B N 1
ATOM 2584 C CA . VAL B 1 167 ? 10.461 13.375 0.648 1 98.62 167 VAL B CA 1
ATOM 2585 C C . VAL B 1 167 ? 11.422 13.477 -0.538 1 98.62 167 VAL B C 1
ATOM 2587 O O . VAL B 1 167 ? 12.344 14.289 -0.53 1 98.62 167 VAL B O 1
ATOM 2590 N N . SER B 1 168 ? 11.203 12.641 -1.546 1 98.25 168 SER B N 1
ATOM 2591 C CA . SER B 1 168 ? 12.039 12.68 -2.742 1 98.25 168 SER B CA 1
ATOM 2592 C C . SER B 1 168 ? 11.977 14.039 -3.42 1 98.25 168 SER B C 1
ATOM 2594 O O . SER B 1 168 ? 13 14.562 -3.871 1 98.25 168 SER B O 1
ATOM 2596 N N . ASP B 1 169 ? 10.734 14.578 -3.514 1 98 169 ASP B N 1
ATOM 2597 C CA . ASP B 1 169 ? 10.562 15.906 -4.086 1 98 169 ASP B CA 1
ATOM 2598 C C . ASP B 1 169 ? 11.352 16.953 -3.301 1 98 169 ASP B C 1
ATOM 2600 O O . ASP B 1 169 ? 11.984 17.828 -3.889 1 98 169 ASP B O 1
ATOM 2604 N N . LEU B 1 170 ? 11.336 16.859 -1.981 1 97.81 170 LEU B N 1
ATOM 2605 C CA . LEU B 1 170 ? 12.031 17.797 -1.108 1 97.81 170 LEU B CA 1
ATOM 2606 C C . LEU B 1 170 ? 13.547 17.703 -1.296 1 97.81 170 LEU B C 1
ATOM 2608 O O . LEU B 1 170 ? 14.242 18.719 -1.296 1 97.81 170 LEU B O 1
ATOM 2612 N N . ARG B 1 171 ? 13.992 16.469 -1.556 1 97.06 171 ARG B N 1
ATOM 2613 C CA . ARG B 1 171 ? 15.438 16.234 -1.61 1 97.06 171 ARG B CA 1
ATOM 2614 C C . ARG B 1 171 ? 15.961 16.375 -3.035 1 97.06 171 ARG B C 1
ATOM 2616 O O . ARG B 1 171 ? 17.172 16.516 -3.246 1 97.06 171 ARG B O 1
ATOM 2623 N N . GLY B 1 172 ? 15.086 16.312 -3.992 1 96.94 172 GLY B N 1
ATOM 2624 C CA . GLY B 1 172 ? 15.492 16.406 -5.383 1 96.94 172 GLY B CA 1
ATOM 2625 C C . GLY B 1 172 ? 16.109 15.141 -5.922 1 96.94 172 GLY B C 1
ATOM 2626 O O . GLY B 1 172 ? 16.781 15.156 -6.961 1 96.94 172 GLY B O 1
ATOM 2627 N N . GLU B 1 173 ? 15.984 14.023 -5.148 1 95.94 173 GLU B N 1
ATOM 2628 C CA . GLU B 1 173 ? 16.469 12.695 -5.508 1 95.94 173 GLU B CA 1
ATOM 2629 C C . GLU B 1 173 ? 15.609 11.609 -4.859 1 95.94 173 GLU B C 1
ATOM 2631 O O . GLU B 1 173 ? 14.953 11.852 -3.844 1 95.94 173 GLU B O 1
ATOM 2636 N N . PRO B 1 174 ? 15.656 10.477 -5.434 1 93.75 174 PRO B N 1
ATOM 2637 C CA . PRO B 1 174 ? 14.852 9.391 -4.859 1 93.75 174 PRO B CA 1
ATOM 2638 C C . PRO B 1 174 ? 15.219 9.086 -3.41 1 93.75 174 PRO B C 1
ATOM 2640 O O . PRO B 1 174 ? 16.406 9.031 -3.068 1 93.75 174 PRO B O 1
ATOM 2643 N N . TYR B 1 175 ? 14.211 8.969 -2.594 1 95.31 175 TYR B N 1
ATOM 2644 C CA . TYR B 1 175 ? 14.383 8.664 -1.177 1 95.31 175 TYR B CA 1
ATOM 2645 C C . TYR B 1 175 ? 14.07 7.203 -0.888 1 95.31 175 TYR B C 1
ATOM 2647 O O . TYR B 1 175 ? 13.117 6.645 -1.444 1 95.31 175 TYR B O 1
ATOM 2655 N N . LYS B 1 176 ? 14.891 6.477 -0.111 1 91.94 176 LYS B N 1
ATOM 2656 C CA . LYS B 1 176 ? 14.664 5.137 0.427 1 91.94 176 LYS B CA 1
ATOM 2657 C C . LYS B 1 176 ? 14.836 5.121 1.943 1 91.94 176 LYS B C 1
ATOM 2659 O O . LYS B 1 176 ? 15.852 5.586 2.465 1 91.94 176 LYS B O 1
ATOM 2664 N N . ASP B 1 177 ? 13.773 4.664 2.584 1 91.19 177 ASP B N 1
ATOM 2665 C CA . ASP B 1 177 ? 13.812 4.594 4.043 1 91.19 177 ASP B CA 1
ATOM 2666 C C . ASP B 1 177 ? 14.422 3.273 4.512 1 91.19 177 ASP B C 1
ATOM 2668 O O . ASP B 1 177 ? 13.703 2.395 4.996 1 91.19 177 ASP B O 1
ATOM 2672 N N . HIS B 1 178 ? 15.688 3.023 4.285 1 77.38 178 HIS B N 1
ATOM 2673 C CA . HIS B 1 178 ? 16.359 1.794 4.68 1 77.38 178 HIS B CA 1
ATOM 2674 C C . HIS B 1 178 ? 16.922 1.903 6.094 1 77.38 178 HIS B C 1
ATOM 2676 O O . HIS B 1 178 ? 17.25 3 6.555 1 77.38 178 HIS B O 1
ATOM 2682 N N . ALA B 1 179 ? 16.609 0.78 6.793 1 60.91 179 ALA B N 1
ATOM 2683 C CA . ALA B 1 179 ? 17.234 0.724 8.117 1 60.91 179 ALA B CA 1
ATOM 2684 C C . ALA B 1 179 ? 18.719 1.048 8.047 1 60.91 179 ALA B C 1
ATOM 2686 O O . ALA B 1 179 ? 19.406 0.631 7.105 1 60.91 179 ALA B O 1
ATOM 2687 N N . LEU B 1 180 ? 19.094 2.184 8.656 1 48.56 180 LEU B N 1
ATOM 2688 C CA . LEU B 1 180 ? 20.516 2.455 8.883 1 48.56 180 LEU B CA 1
ATOM 2689 C C . LEU B 1 180 ? 21.219 1.243 9.492 1 48.56 180 LEU B C 1
ATOM 2691 O O . LEU B 1 180 ? 20.594 0.47 10.227 1 48.56 180 LEU B O 1
#

Solvent-accessible surface area (backbone atoms only — not comparable to full-atom values): 17789 Å² total; per-residue (Å²): 124,30,51,31,35,28,40,18,59,32,49,16,25,26,28,16,36,27,51,36,11,67,72,70,43,49,34,38,30,32,21,57,80,72,46,81,48,47,81,35,77,45,39,80,72,39,76,52,46,82,81,28,46,28,20,49,55,46,48,49,35,24,46,52,45,13,40,74,45,60,20,42,77,41,84,35,51,76,79,45,69,44,76,71,80,73,36,35,38,37,30,35,89,90,42,75,47,47,18,53,25,39,35,39,25,49,39,64,60,56,65,64,45,58,69,69,66,46,51,61,58,84,75,15,44,39,51,53,95,52,14,43,40,78,43,88,62,33,32,36,23,16,38,15,46,60,40,70,69,88,38,59,36,36,17,24,8,35,8,32,47,23,29,40,40,51,51,11,64,74,67,74,44,89,58,76,90,62,71,124,123,29,51,30,35,28,39,18,61,31,48,15,24,26,27,16,37,27,49,36,11,68,73,68,43,48,34,37,30,32,20,57,80,73,45,83,51,47,81,36,76,45,40,82,71,39,76,52,46,81,80,29,46,28,20,49,53,46,48,50,34,25,45,50,44,11,39,73,48,60,21,42,77,40,83,34,50,78,79,46,66,44,77,71,80,72,36,34,39,38,30,35,89,90,43,76,46,46,18,55,26,39,34,38,26,48,39,62,61,56,64,64,46,57,70,67,64,46,51,63,57,84,71,15,45,40,51,54,94,54,14,44,40,78,42,89,62,33,33,35,24,17,37,15,45,58,40,70,70,88,38,60,35,35,16,23,7,35,8,32,47,24,30,40,40,52,51,11,62,75,66,74,43,91,58,74,90,62,70,126

Nearest PDB structures (foldseek):
  2cvj-assembly1_A  TM=9.927E-01  e=1.053E-35  Thermus thermophilus HB8
  5jri-assembly1_B  TM=8.610E-01  e=1.669E-13  Synechocystis sp. PCC 6803
  6bpy-assembly1_B  TM=8.743E-01  e=3.120E-12  Aspergillus fumigatus
  7ytv-assembly1_A  TM=8.548E-01  e=2.067E-11  Aspergillus fumigatus
  3fbs-assembly2_B  TM=8.400E-01  e=2.197E-11  Agrobacterium fabrum str. C58

InterPro domains:
  IPR006076 FAD dependent oxidoreductase [PF01266] (3-33)
  IPR023753 FAD/NAD(P)-binding domain [PF07992] (47-151)
  IPR036188 FAD/NAD(P)-binding domain superfamily [G3DSA:3.50.50.60] (1-173)
  IPR036188 FAD/NAD(P)-binding domain superfamily [SSF51905] (2-174)
  IPR050097 Ferredoxin--NADP reductase type 2 [PTHR48105] (3-116)

Radius of gyration: 19.8 Å; Cα contacts (8 Å, |Δi|>4): 918; chains: 2; bounding box: 39×62×44 Å

=== Feature glossary ===
Feature key, reading from the visual/contextual features back to the raw sequence:

Rendered structure images. Structure images are PyMOL renders from six orthogonal camera directions. Cartoon representation draws helices as coils and strands as arrows; sticks shows the backbone as bonds; surface shows the solvent-excluded envelope. Rainbow coloring maps sequence position to hue (blue→red, N→C); chain coloring assigns a distinct color per polypeptide.

Contact-map, Ramachandran, and PAE plots. Three diagnostic plots accompany the record. The Cα contact map visualizes the tertiary structure as a 2D adjacency matrix (8 Å cutoff, sequence-local contacts suppressed). The Ramachandran plot shows the distribution of backbone (φ, ψ) torsions, with points in the α and β basins reflecting secondary structure content. The PAE plot shows AlphaFold's inter-residue confidence as a color matrix.

InterPro / GO / CATH / organism. The annotation block draws on four external resources. InterPro: which protein families and domains the sequence belongs to. GO: standardized terms for what the protein does, what process it participates in, and where in the cell it acts. CATH: which structural fold it has in the CATH hierarchy. Organism: the species of origin.

Nearest PDB structures. Structural nearest neighbors (via Foldseek easy-search vs the PDB). Reported per hit: target PDB id, E-value, and alignment TM-score. A TM-score above ~0.5 is the conventional threshold for 'same fold'.

Predicted aligned error. Predicted aligned error is AlphaFold's pairwise confidence. Unlike pLDDT (per-residue), PAE is per-residue-pair and captures whether two parts of the structure are correctly placed relative to each other. Units are ångströms of expected positional error.

Solvent-accessible surface area. SASA measures how much of the protein is reachable by solvent. It is computed by rolling a water-sized probe over the atomic surface and summing the exposed area (Å²). Per-residue SASA distinguishes core (buried, low SASA) from surface (exposed, high SASA) residues; total SASA is a whole-molecule size measure.

B-factor. Crystallographic B-factors measure how much each atom's electron density is smeared out, in Å². They rise in mobile loops and surface residues and fall in the buried interior. In AlphaFold models this column is repurposed to hold pLDDT instead.

pLDDT. For AlphaFold models, the B-factor field carries pLDDT — the model's own estimate of local accuracy on a 0–100 scale. Regions with pLDDT<50 should be treated as essentially unmodeled; they often correspond to intrinsically disordered segments.

Backbone torsions (φ/ψ). φ (phi) and ψ (psi) are the two rotatable backbone dihedrals per residue: φ is the C(i-1)–N–Cα–C torsion, ψ is the N–Cα–C–N(i+1) torsion, both in degrees on (−180°, 180°]. α-helical residues cluster near (−60°, −45°); β-strand residues near (−120°, +130°). A Ramachandran plot is simply a scatter of (φ, ψ) for every residue.

Radius of gyration, Cα contacts, bounding box. Radius of gyration (Rg) is the root-mean-square distance of Cα atoms from their centroid — a single number for overall size and compactness. A globular domain of N residues has Rg ≈ 2.2·N^0.38 Å; an extended or disordered chain has a much larger Rg. The Cα contact count is the number of residue pairs whose Cα atoms are within 8 Å and are more than four positions apart in sequence — a standard proxy for tertiary packing density. The bounding box is the smallest axis-aligned box enclosing all Cα atoms.

Secondary structure (3-state, P-SEA). Three-state secondary structure (P-SEA) collapses the eight DSSP classes into helix (a), strand (b), and coil (c). P-SEA assigns these from Cα geometry alone — distances and angles — without requiring backbone oxygens, so it works on any Cα trace.

Secondary structure (8-state, DSSP). Secondary structure is the local, repeating backbone conformation. DSSP classifies it into eight states by reading the hydrogen-bond network: three helix types (H, G, I), two β types (E, B), two non-regular types (T, S), and unstructured coil (-).

Foldseek 3Di. The Foldseek 3Di string encodes local tertiary geometry as a 20-letter alphabet — one character per residue — derived from the relative positions of nearby Cα atoms. Unlike the amino-acid sequence, 3Di is a direct function of the 3D structure, so two proteins with the same fold have similar 3Di strings even at low sequence identity.

mmCIF coordinates. Structure coordinates are given as an mmCIF _atom_site loop: one row per atom with element, residue name, chain id, sequence number, and x/y/z position in Å. Only the four main-chain atoms per residue are included here; side chains are omitted to keep the record compact.

Sequence. This is the polypeptide sequence — one letter per residue, N-terminus first. Length ranges from a few dozen residues for small domains to over a thousand for large multi-domain proteins.